Protein AF-A0A413KB27-F1 (afdb_monomer)

Foldseek 3Di:
DAKEKEFDFDDDPVGTHAPAFWKKKKWKLAWDDDPPDIRGTDIDIDTAHRRNMDMDDDDFDDQPIWIWIWIGPDPVPPTDIFTFGGHDDPDYDYPVPTFGADGPRRHGDPPPDDDAAEAEDADPVRQVVVCVVDPPHHYDYDVVVVVVVVVVVVVVVVVVVVVVVVVVVVVVVVVVVVVVVVVVVVVVVVVVVVVVVVVVVVVVVVVVVVVVVVVVVVVVVVVVVVVVVVVVVVVVVVVVVVVVVVVVVVPDDDDDDDDDDDDDDDDDDDD

Mean predicted aligned error: 18.34 Å

Nearest PDB structures (foldseek):
  8keg-assembly1_n  TM=6.419E-01  e=6.431E-06  unclassified Caudoviricetes
  2xtl-assembly1_A  TM=3.641E-01  e=1.118E-01  Streptococcus agalactiae 515

Secondary structure (DSSP, 8-state):
-EEEEEE-EEEETTEEEE-TT-EEEEEESS-EEETTEEEPS--EEEE--TTSEEEEEEPPP-SS--EEEEE-S-TTSS-EEEEEE----SS-EEGGGSEEB-TTT-SBP-SSS----EEE-SSHHHHHHHHHHSTTSEEE--HHHHHHHHHHHHHHHHHHHHHHHHHHHHHHHHHHHHHHHHHHHHHHHHHHHHHHHHHHHHHHHHHHHHHHHHHHHHHHHHHHHHHHHHHHHHHHHHHHHHHHHHHHHTT--------------------

pLDDT: mean 84.84, std 16.75, range [33.16, 97.69]

Organism: Bifidobacterium pseudocatenulatum (NCBI:txid28026)

Sequence (271 aa):
MTQIKFDFGHPSADGVAVLAGELVHVVPTGRFKVGKRIVVRDSFDVRLSEDGTATVDVTPTDNTFAYEVTVGESPDAWRFVRCVQVPDSSTPVAFADLVDVDSSTLSPALNTGAALTYLLASSLQDAQALSAANPGQMVFYPEGQAKTVASQILEDLTGARAVVESQSAAAAQAANAAQASAAGAQAASVQAADAAQAASDASQAASAQVTAVSDSITESKTVVESHANEALTAIDEAVKSVKDKASDVSGEDRTDTVPTDSTDSASSQEA

Solvent-accessible surface area (backbone atoms only — not comparable to full-atom values): 15633 Å² total; per-residue (Å²): 108,17,36,39,34,44,78,44,61,41,90,46,98,91,45,76,40,61,41,46,62,38,44,36,40,41,29,45,69,37,55,49,73,59,89,90,44,78,44,70,68,59,69,52,75,48,61,21,36,84,77,7,31,39,76,47,80,39,77,48,46,80,82,71,42,36,38,38,38,36,36,50,88,44,92,90,49,91,50,50,76,48,31,28,50,43,64,83,38,97,57,76,39,51,55,88,76,43,50,47,25,36,83,88,77,64,43,73,43,71,80,90,51,88,80,88,53,74,45,84,27,89,33,71,71,50,26,52,54,51,40,71,76,37,82,93,48,52,62,44,53,60,63,63,64,58,50,52,52,52,50,49,52,53,52,51,51,52,52,51,48,52,52,51,52,53,50,51,52,52,51,52,52,52,51,53,51,50,51,52,51,50,53,51,52,51,53,52,51,51,54,51,50,54,53,52,49,53,53,50,54,52,51,52,53,50,50,51,50,51,50,54,49,52,52,52,50,51,53,52,48,53,52,51,53,49,52,52,52,52,51,51,50,52,50,51,50,49,53,47,52,52,52,54,51,55,58,56,63,75,69,72,80,91,79,90,84,87,86,88,82,86,90,79,83,88,80,89,78,89,133

Structure (mmCIF, N/CA/C/O backbone):
data_AF-A0A413KB27-F1
#
_entry.id   AF-A0A413KB27-F1
#
loop_
_atom_site.group_PDB
_atom_site.id
_atom_site.type_symbol
_atom_site.label_atom_id
_atom_site.label_alt_id
_atom_site.label_comp_id
_atom_site.label_asym_id
_atom_site.label_entity_id
_atom_site.label_seq_id
_atom_site.pdbx_PDB_ins_code
_atom_site.Cartn_x
_atom_site.Cartn_y
_atom_site.Cartn_z
_atom_site.occupancy
_atom_site.B_iso_or_equiv
_atom_site.auth_seq_id
_atom_site.auth_comp_id
_atom_site.auth_asym_id
_atom_site.auth_atom_id
_atom_site.pdbx_PDB_model_num
ATOM 1 N N . MET A 1 1 ? 7.602 -9.230 -36.850 1.00 88.31 1 MET A N 1
ATOM 2 C CA . MET A 1 1 ? 8.964 -8.718 -37.103 1.00 88.31 1 MET A CA 1
ATOM 3 C C . MET A 1 1 ? 8.812 -7.229 -37.295 1.00 88.31 1 MET A C 1
ATOM 5 O O . MET A 1 1 ? 7.861 -6.839 -37.963 1.00 88.31 1 MET A O 1
ATOM 9 N N . THR A 1 2 ? 9.687 -6.442 -36.681 1.00 95.62 2 THR A N 1
ATOM 10 C CA . THR A 1 2 ? 9.714 -4.984 -36.831 1.00 95.62 2 THR A CA 1
ATOM 11 C C . THR A 1 2 ? 10.759 -4.622 -37.874 1.00 95.62 2 THR A C 1
ATOM 13 O O . THR A 1 2 ? 11.863 -5.168 -37.844 1.00 95.62 2 THR A O 1
ATOM 16 N N . GLN A 1 3 ? 10.428 -3.686 -38.762 1.00 97.69 3 GLN A N 1
ATOM 17 C CA . GLN A 1 3 ? 11.397 -3.106 -39.689 1.00 97.69 3 GLN A CA 1
ATOM 18 C C . GLN A 1 3 ? 12.118 -1.930 -39.039 1.00 97.69 3 GLN A C 1
ATOM 20 O O . GLN A 1 3 ? 11.471 -0.992 -38.570 1.00 97.69 3 GLN A O 1
ATOM 25 N N . ILE A 1 4 ? 13.448 -1.959 -39.055 1.00 97.56 4 ILE A N 1
ATOM 26 C CA . ILE A 1 4 ? 14.288 -0.815 -38.690 1.00 97.56 4 ILE A CA 1
ATOM 27 C C . ILE A 1 4 ? 14.818 -0.190 -39.970 1.00 97.56 4 ILE A C 1
ATOM 29 O O . ILE A 1 4 ? 15.432 -0.884 -40.781 1.00 97.56 4 ILE A O 1
ATOM 33 N N . LYS A 1 5 ? 14.620 1.120 -40.125 1.00 97.69 5 LYS A N 1
ATOM 34 C CA . LYS A 1 5 ? 15.204 1.916 -41.202 1.00 97.69 5 LYS A CA 1
ATOM 35 C C . LYS A 1 5 ? 16.463 2.623 -40.702 1.00 97.69 5 LYS A C 1
ATOM 37 O O . LYS A 1 5 ? 16.386 3.538 -39.882 1.00 97.69 5 LYS A O 1
ATOM 42 N N . PHE A 1 6 ? 17.608 2.208 -41.222 1.00 96.69 6 PHE A N 1
ATOM 43 C CA . PHE A 1 6 ? 18.875 2.915 -41.098 1.00 96.69 6 PHE A CA 1
ATOM 44 C C . PHE A 1 6 ? 18.958 4.021 -42.149 1.00 96.69 6 PHE A C 1
ATOM 46 O O . PHE A 1 6 ? 18.595 3.809 -43.307 1.00 96.69 6 PHE A O 1
ATOM 53 N N . ASP A 1 7 ? 19.429 5.186 -41.725 1.00 95.88 7 ASP A N 1
ATOM 54 C CA . ASP A 1 7 ? 19.621 6.375 -42.550 1.00 95.88 7 ASP A CA 1
ATOM 55 C C . ASP A 1 7 ? 20.819 7.120 -41.961 1.00 95.88 7 ASP A C 1
ATOM 57 O O . ASP A 1 7 ? 20.724 7.712 -40.881 1.00 95.88 7 ASP A O 1
ATOM 61 N N . PHE A 1 8 ? 21.984 6.943 -42.582 1.00 92.56 8 PHE A N 1
ATOM 62 C CA . PHE A 1 8 ? 23.242 7.451 -42.057 1.00 92.56 8 PHE A CA 1
ATOM 63 C C . PHE A 1 8 ? 23.901 8.401 -43.041 1.00 92.56 8 PHE A C 1
ATOM 65 O O . PHE A 1 8 ? 24.019 8.141 -44.239 1.00 92.56 8 PHE A O 1
ATOM 72 N N . GLY A 1 9 ? 24.411 9.489 -42.479 1.00 90.56 9 GLY A N 1
ATOM 73 C CA . GLY A 1 9 ? 25.272 10.420 -43.172 1.00 90.56 9 GLY A CA 1
ATOM 74 C C . GLY A 1 9 ? 26.476 10.785 -42.322 1.00 90.56 9 GLY A C 1
ATOM 75 O O . GLY A 1 9 ? 26.534 10.493 -41.126 1.00 90.56 9 GLY A O 1
ATOM 76 N N . HIS A 1 10 ? 27.442 11.436 -42.949 1.00 87.50 10 HIS A N 1
ATOM 77 C CA . HIS A 1 10 ? 28.644 11.928 -42.297 1.00 87.50 10 HIS A CA 1
ATOM 78 C C . HIS A 1 10 ? 28.863 13.413 -42.615 1.00 87.50 10 HIS A C 1
ATOM 80 O O . HIS A 1 10 ? 28.381 13.909 -43.640 1.00 87.50 10 HIS A O 1
ATOM 86 N N . PRO A 1 11 ? 29.591 14.151 -41.756 1.00 88.56 11 PRO A N 1
ATOM 87 C CA . PRO A 1 11 ? 29.942 15.535 -42.040 1.00 88.56 11 PRO A CA 1
ATOM 88 C C . PRO A 1 11 ? 30.703 15.674 -43.365 1.00 88.56 11 PRO A C 1
ATOM 90 O O . PRO A 1 11 ? 31.579 14.869 -43.690 1.00 88.56 11 PRO A O 1
ATOM 93 N N . SER A 1 12 ? 30.368 16.726 -44.103 1.00 88.75 12 SER A N 1
ATOM 94 C CA . SER A 1 12 ? 30.940 17.135 -45.384 1.00 88.75 12 SER A CA 1
ATOM 95 C C . SER A 1 12 ? 31.055 18.665 -45.419 1.00 88.75 12 SER A C 1
ATOM 97 O O . SER A 1 12 ? 30.369 19.364 -44.672 1.00 88.75 12 SER A O 1
ATOM 99 N N . ALA A 1 13 ? 31.910 19.202 -46.294 1.00 91.56 13 ALA A N 1
ATOM 100 C CA . ALA A 1 13 ? 32.018 20.647 -46.513 1.00 91.56 13 ALA A CA 1
ATOM 101 C C . ALA A 1 13 ? 30.687 21.282 -46.969 1.00 91.56 13 ALA A C 1
ATOM 103 O O . ALA A 1 13 ? 30.437 22.448 -46.672 1.00 91.56 13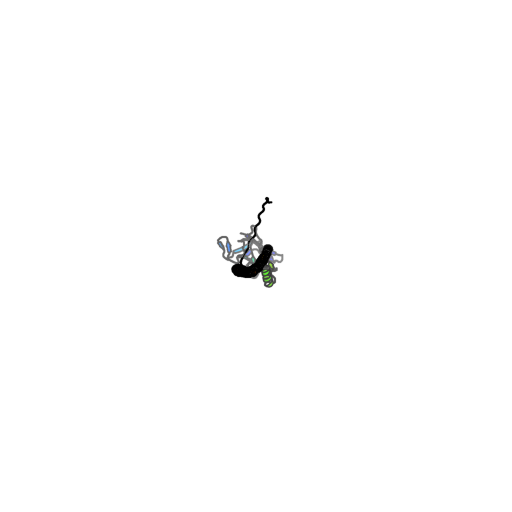 ALA A O 1
ATOM 104 N N . ASP A 1 14 ? 29.823 20.497 -47.619 1.00 91.94 14 ASP A N 1
ATOM 105 C CA . ASP A 1 14 ? 28.537 20.936 -48.173 1.00 91.94 14 ASP A CA 1
ATOM 106 C C . ASP A 1 14 ? 27.327 20.515 -47.309 1.00 91.94 14 ASP A C 1
ATOM 108 O O . ASP A 1 14 ? 26.181 20.607 -47.748 1.00 91.94 14 ASP A O 1
ATOM 112 N N . GLY A 1 15 ? 27.559 20.041 -46.077 1.00 91.00 15 GLY A N 1
ATOM 113 C CA . GLY A 1 15 ? 26.510 19.608 -45.146 1.00 91.00 15 GLY A CA 1
ATOM 114 C C . GLY A 1 15 ? 26.659 18.151 -44.710 1.00 91.00 15 GLY A C 1
ATOM 115 O O . GLY A 1 15 ? 27.724 17.744 -44.250 1.00 91.00 15 GLY A O 1
ATOM 116 N N . VAL A 1 16 ? 25.582 17.367 -44.807 1.00 91.31 16 VAL A N 1
ATOM 117 C CA . VAL A 1 16 ? 25.584 15.933 -44.472 1.00 91.31 16 VAL A CA 1
ATOM 118 C C . VAL A 1 16 ? 25.643 15.131 -45.769 1.00 91.31 16 VAL A C 1
ATOM 120 O O . VAL A 1 16 ? 24.704 15.169 -46.560 1.00 91.31 16 VAL A O 1
ATOM 123 N N . ALA A 1 17 ? 26.752 14.429 -45.997 1.00 91.25 17 ALA A N 1
ATOM 124 C CA . ALA A 1 17 ? 26.903 13.507 -47.120 1.00 91.25 17 ALA A CA 1
ATOM 125 C C . ALA A 1 17 ? 26.373 12.117 -46.749 1.00 91.25 17 ALA A C 1
ATOM 127 O O . ALA A 1 17 ? 26.425 11.727 -45.583 1.00 91.25 17 ALA A O 1
ATOM 128 N N . VAL A 1 18 ? 25.869 11.372 -47.736 1.00 92.31 18 VAL A N 1
ATOM 129 C CA . VAL A 1 18 ? 25.360 10.007 -47.537 1.00 92.31 18 VAL A CA 1
ATOM 130 C C . VAL A 1 18 ? 26.491 9.052 -47.177 1.00 92.31 18 VAL A C 1
ATOM 132 O O . VAL A 1 18 ? 27.562 9.085 -47.781 1.00 92.31 18 VAL A O 1
ATOM 135 N N . LEU A 1 19 ? 26.247 8.167 -46.213 1.00 89.81 19 LEU A N 1
ATOM 136 C CA . LEU A 1 19 ? 27.204 7.135 -45.833 1.00 89.81 19 LEU A CA 1
ATOM 137 C C . LEU A 1 19 ? 27.003 5.881 -46.699 1.00 89.81 19 LEU A C 1
ATOM 139 O O . LEU A 1 19 ? 26.593 4.824 -46.227 1.00 89.81 19 LEU A O 1
ATOM 143 N N . ALA A 1 20 ? 27.215 6.022 -48.005 1.00 91.31 20 ALA A N 1
ATOM 144 C CA . ALA A 1 20 ? 26.914 4.973 -48.972 1.00 91.31 20 ALA A CA 1
ATOM 145 C C . ALA A 1 20 ? 27.834 3.750 -48.827 1.00 91.31 20 ALA A C 1
ATOM 147 O O . ALA A 1 20 ? 29.049 3.879 -48.696 1.00 91.31 20 ALA A O 1
ATOM 148 N N . GLY A 1 21 ? 27.260 2.548 -48.914 1.00 89.56 21 GLY A N 1
ATOM 149 C CA . GLY A 1 21 ? 28.023 1.303 -48.988 1.00 89.56 21 GLY A CA 1
ATOM 150 C C . GLY A 1 21 ? 28.675 0.828 -47.686 1.00 89.56 21 GLY A C 1
ATOM 151 O O . GLY A 1 21 ? 29.250 -0.259 -47.700 1.00 89.56 21 GLY A O 1
ATOM 152 N N . GLU A 1 22 ? 28.588 1.564 -46.577 1.00 90.69 22 GLU A N 1
ATOM 153 C CA . GLU A 1 22 ? 29.119 1.120 -45.279 1.00 90.69 22 GLU A CA 1
ATOM 154 C C . GLU A 1 22 ? 28.322 -0.056 -44.694 1.00 90.69 22 GLU A C 1
ATOM 156 O O . GLU A 1 22 ? 27.145 -0.259 -45.015 1.00 90.69 22 GLU A O 1
ATOM 161 N N . LEU A 1 23 ? 28.969 -0.842 -43.827 1.00 92.19 23 LEU A N 1
ATOM 162 C CA . LEU A 1 23 ? 28.311 -1.922 -43.093 1.00 92.19 23 LEU A CA 1
ATOM 163 C C . LEU A 1 23 ? 27.707 -1.429 -41.775 1.00 92.19 23 LEU A C 1
ATOM 165 O O . LEU A 1 23 ? 28.304 -0.650 -41.028 1.00 92.19 23 LEU A O 1
ATOM 169 N N . VAL A 1 24 ? 26.526 -1.964 -41.481 1.00 93.81 24 VAL A N 1
ATOM 170 C CA . VAL A 1 24 ? 25.853 -1.881 -40.189 1.00 93.81 24 VAL A CA 1
ATOM 171 C C . VAL A 1 24 ? 25.823 -3.285 -39.596 1.00 93.81 24 VAL A C 1
ATOM 173 O O . VAL A 1 24 ? 25.164 -4.177 -40.132 1.00 93.81 24 VAL A O 1
ATOM 176 N N . HIS A 1 25 ? 26.540 -3.462 -38.493 1.00 94.31 25 HIS A N 1
ATOM 177 C CA . HIS A 1 25 ? 26.636 -4.710 -37.748 1.00 94.31 25 HIS A CA 1
ATOM 178 C C . HIS A 1 25 ? 25.625 -4.708 -36.604 1.00 94.31 25 HIS A C 1
ATOM 180 O O . HIS A 1 25 ? 25.629 -3.794 -35.775 1.00 94.31 25 HIS A O 1
ATOM 186 N N . VAL A 1 26 ? 24.761 -5.719 -36.549 1.00 95.44 26 VAL A N 1
ATOM 187 C CA . VAL A 1 26 ? 23.668 -5.807 -35.574 1.00 95.44 26 VAL A CA 1
ATOM 188 C C . VAL A 1 26 ? 23.814 -7.075 -34.742 1.00 95.44 26 VAL A C 1
ATOM 190 O O . VAL A 1 26 ? 23.826 -8.185 -35.275 1.00 95.44 26 VAL A O 1
ATOM 193 N N . VAL A 1 27 ? 23.881 -6.917 -33.418 1.00 95.56 27 VAL A N 1
ATOM 194 C CA . VAL A 1 27 ? 24.091 -8.018 -32.468 1.00 95.56 27 VAL A CA 1
ATOM 195 C C . VAL A 1 27 ? 23.103 -7.907 -31.311 1.00 95.56 27 VAL A C 1
ATOM 197 O O . VAL A 1 27 ? 23.012 -6.850 -30.694 1.00 95.56 27 VAL A O 1
ATOM 200 N N . PRO A 1 28 ? 22.370 -8.965 -30.935 1.00 95.94 28 PRO A N 1
ATOM 201 C CA . PRO A 1 28 ? 21.603 -8.944 -29.700 1.00 95.94 28 PRO A CA 1
ATOM 202 C C . PRO A 1 28 ? 22.552 -8.990 -28.488 1.00 95.94 28 PRO A C 1
ATOM 204 O O . PRO A 1 28 ? 23.541 -9.724 -28.474 1.00 95.94 28 PRO A O 1
ATOM 207 N N . THR A 1 29 ? 22.244 -8.254 -27.421 1.00 94.94 29 THR A N 1
ATOM 208 C CA . THR A 1 29 ? 23.073 -8.227 -26.201 1.00 94.94 29 THR A CA 1
ATOM 209 C C . THR A 1 29 ? 23.086 -9.568 -25.460 1.00 94.94 29 THR A C 1
ATOM 211 O O . THR A 1 29 ? 24.028 -9.874 -24.726 1.00 94.94 29 THR A O 1
ATOM 214 N N . GLY A 1 30 ? 22.095 -10.426 -25.698 1.00 91.81 30 GLY A N 1
ATOM 215 C CA . GLY A 1 30 ? 22.004 -11.753 -25.104 1.00 91.81 30 GLY A CA 1
ATOM 216 C C . GLY A 1 30 ? 21.190 -12.724 -25.951 1.00 91.81 30 GLY A C 1
ATOM 217 O O . GLY A 1 30 ? 20.661 -12.383 -27.006 1.00 91.81 30 GLY A O 1
ATOM 218 N N . ARG A 1 31 ? 21.085 -13.967 -25.471 1.00 91.75 31 ARG A N 1
ATOM 219 C CA . ARG A 1 31 ? 20.144 -14.941 -26.039 1.00 91.75 31 ARG A CA 1
ATOM 220 C C . ARG A 1 31 ? 18.709 -14.518 -25.724 1.00 91.75 31 ARG A C 1
ATOM 222 O O . ARG A 1 31 ? 18.441 -14.070 -24.613 1.00 91.75 31 ARG A O 1
ATOM 229 N N . PHE A 1 32 ? 17.781 -14.778 -26.633 1.00 92.31 32 PHE A N 1
ATOM 230 C CA . PHE A 1 32 ? 16.357 -14.498 -26.426 1.00 92.31 32 PHE A CA 1
ATOM 231 C C . PHE A 1 32 ? 15.482 -15.622 -26.984 1.00 92.31 32 PHE A C 1
ATOM 233 O O . PHE A 1 32 ? 15.983 -16.637 -27.479 1.00 92.31 32 PHE A O 1
ATOM 240 N N . LYS A 1 33 ? 14.160 -15.499 -26.838 1.00 90.69 33 LYS A N 1
ATOM 241 C CA . LYS A 1 33 ? 13.203 -16.515 -27.291 1.00 90.69 33 LYS A CA 1
ATOM 242 C C . LYS A 1 33 ? 12.265 -15.953 -28.346 1.00 90.69 33 LYS A C 1
ATOM 244 O O . LYS A 1 33 ? 11.750 -14.856 -28.198 1.00 90.69 33 LYS A O 1
ATOM 249 N N . VAL A 1 34 ? 11.965 -16.766 -29.355 1.00 89.00 34 VAL A N 1
ATOM 250 C CA . VAL A 1 34 ? 10.882 -16.520 -30.316 1.00 89.00 34 VAL A CA 1
ATOM 251 C C . VAL A 1 34 ? 9.952 -17.728 -30.290 1.00 89.00 34 VAL A C 1
ATOM 253 O O . VAL A 1 34 ? 10.267 -18.796 -30.822 1.00 89.00 34 VAL A O 1
ATOM 256 N N . GLY A 1 35 ? 8.825 -17.603 -29.586 1.00 88.19 35 GLY A N 1
ATOM 257 C CA . GLY A 1 35 ? 7.964 -18.743 -29.263 1.00 88.19 35 GLY A CA 1
ATOM 258 C C . GLY A 1 35 ? 8.732 -19.813 -28.475 1.00 88.19 35 GLY A C 1
ATOM 259 O O . GLY A 1 35 ? 9.169 -19.577 -27.352 1.00 88.19 35 GLY A O 1
ATOM 260 N N . LYS A 1 36 ? 8.921 -21.000 -29.068 1.00 90.62 36 LYS A N 1
ATOM 261 C CA . LYS A 1 36 ? 9.712 -22.099 -28.473 1.00 90.62 36 LYS A CA 1
ATOM 262 C C . LYS A 1 36 ? 11.184 -22.119 -28.913 1.00 90.62 36 LYS A C 1
ATOM 264 O O . LYS A 1 36 ? 11.955 -22.921 -28.392 1.00 90.62 36 LYS A O 1
ATOM 269 N N . ARG A 1 37 ? 11.582 -21.281 -29.876 1.00 93.06 37 ARG A N 1
ATOM 270 C CA . ARG A 1 37 ? 12.955 -21.224 -30.399 1.00 93.06 37 ARG A CA 1
ATOM 271 C C . ARG A 1 37 ? 13.827 -20.365 -29.485 1.00 93.06 37 ARG A C 1
ATOM 273 O O . ARG A 1 37 ? 13.446 -19.244 -29.167 1.00 93.06 37 ARG A O 1
ATOM 280 N N . ILE A 1 38 ? 14.996 -20.877 -29.098 1.00 91.56 38 ILE A N 1
ATOM 281 C CA . ILE A 1 38 ? 16.051 -20.083 -28.456 1.00 91.56 38 ILE A CA 1
ATOM 282 C C . ILE A 1 38 ? 16.927 -19.490 -29.559 1.00 91.56 38 ILE A C 1
ATOM 284 O O . ILE A 1 38 ? 17.466 -20.238 -30.372 1.00 91.56 38 ILE A O 1
ATOM 288 N N . VAL A 1 39 ? 17.055 -18.168 -29.587 1.00 92.81 39 VAL A N 1
ATOM 289 C CA . VAL A 1 39 ? 17.969 -17.443 -30.472 1.00 92.81 39 VAL A CA 1
ATOM 290 C C . VAL A 1 39 ? 19.237 -17.148 -29.681 1.00 92.81 39 VAL A C 1
ATOM 292 O O . VAL A 1 39 ? 19.174 -16.579 -28.590 1.00 92.81 39 VAL A O 1
ATOM 295 N N . VAL A 1 40 ? 20.378 -17.616 -30.182 1.00 92.31 40 VAL A N 1
ATOM 296 C CA . VAL A 1 40 ? 21.692 -17.390 -29.563 1.00 92.31 40 VAL A CA 1
ATOM 297 C C . VAL A 1 40 ? 22.209 -15.990 -29.897 1.00 92.31 40 VAL A C 1
ATOM 299 O O . VAL A 1 40 ? 21.689 -15.338 -30.800 1.00 92.31 40 VAL A O 1
ATOM 302 N N . ARG A 1 41 ? 23.227 -15.524 -29.166 1.00 90.81 41 ARG A N 1
ATOM 303 C CA . ARG A 1 41 ? 23.913 -14.268 -29.484 1.00 90.81 41 ARG A CA 1
ATOM 304 C C . ARG A 1 41 ? 24.773 -14.471 -30.732 1.00 90.81 41 ARG A C 1
ATOM 306 O O . ARG A 1 41 ? 25.920 -14.885 -30.621 1.00 90.81 41 ARG A O 1
ATOM 313 N N . ASP A 1 42 ? 24.173 -14.224 -31.886 1.00 90.56 42 ASP A N 1
ATOM 314 C CA . ASP A 1 42 ? 24.818 -14.203 -33.197 1.00 90.56 42 ASP A CA 1
ATOM 315 C C . ASP A 1 42 ? 24.503 -12.872 -33.887 1.00 90.56 42 ASP A C 1
ATOM 317 O O . ASP A 1 42 ? 23.514 -12.215 -33.552 1.00 90.56 42 ASP A O 1
ATOM 321 N N . SER A 1 43 ? 25.360 -12.465 -34.811 1.00 92.25 43 SER A N 1
ATOM 322 C CA . SER A 1 43 ? 25.292 -11.171 -35.486 1.00 92.25 43 SER A CA 1
ATOM 323 C C . SER A 1 43 ? 24.846 -11.300 -36.934 1.00 92.25 43 SER A C 1
ATOM 325 O O . SER A 1 43 ? 25.028 -12.343 -37.559 1.00 92.25 43 SER A O 1
ATOM 327 N N . PHE A 1 44 ? 24.344 -10.212 -37.504 1.00 94.25 44 PHE A N 1
ATOM 328 C CA . PHE A 1 44 ? 24.188 -10.090 -38.949 1.00 94.25 44 PHE A CA 1
ATOM 329 C C . PHE A 1 44 ? 24.590 -8.695 -39.418 1.00 94.25 44 PHE A C 1
ATOM 331 O O . PHE A 1 44 ? 24.526 -7.729 -38.655 1.00 94.25 44 PHE A O 1
ATOM 338 N N . ASP A 1 45 ? 24.960 -8.610 -40.693 1.00 94.75 45 ASP A N 1
ATOM 339 C CA . ASP A 1 45 ? 25.385 -7.372 -41.333 1.00 94.75 45 ASP A CA 1
ATOM 340 C C . ASP A 1 45 ? 24.386 -6.951 -42.406 1.00 94.75 45 ASP A C 1
ATOM 342 O O . ASP A 1 45 ? 23.842 -7.779 -43.143 1.00 94.75 45 ASP A O 1
ATOM 346 N N . VAL A 1 46 ? 24.186 -5.643 -42.535 1.00 95.31 46 VAL A N 1
ATOM 347 C CA . VAL A 1 46 ? 23.495 -5.040 -43.675 1.00 95.31 46 VAL A CA 1
ATOM 348 C C . VAL A 1 46 ? 24.353 -3.924 -44.254 1.00 95.31 46 VAL A C 1
ATOM 350 O O . VAL A 1 46 ? 24.949 -3.139 -43.519 1.00 95.31 46 VAL A O 1
ATOM 353 N N . ARG A 1 47 ? 24.435 -3.857 -45.585 1.00 94.75 47 ARG A N 1
ATOM 354 C CA . ARG A 1 47 ? 25.157 -2.794 -46.287 1.00 94.75 47 ARG A CA 1
ATOM 355 C C . ARG A 1 47 ? 24.202 -1.655 -46.630 1.00 94.75 47 ARG A C 1
ATOM 357 O O . ARG A 1 47 ? 23.101 -1.912 -47.116 1.00 94.75 47 ARG A O 1
ATOM 364 N N . LEU A 1 48 ? 24.629 -0.419 -46.391 1.00 94.31 48 LEU A N 1
ATOM 365 C CA . LEU A 1 48 ? 23.883 0.774 -46.784 1.00 94.31 48 LEU A CA 1
ATOM 366 C C . LEU A 1 48 ? 23.851 0.909 -48.312 1.00 94.31 48 LEU A C 1
ATOM 368 O O . LEU A 1 48 ? 24.830 0.602 -48.996 1.00 94.31 48 LEU A O 1
ATOM 372 N N . SER A 1 49 ? 22.719 1.361 -48.844 1.00 95.94 49 SER A N 1
ATOM 373 C CA . SER A 1 49 ? 22.536 1.656 -50.265 1.00 95.94 49 SER A CA 1
ATOM 374 C C . SER A 1 49 ? 23.374 2.860 -50.708 1.00 95.94 49 SER A C 1
ATOM 376 O O . SER A 1 49 ? 24.049 3.501 -49.901 1.00 95.94 49 SER A O 1
ATOM 378 N N . GLU A 1 50 ? 23.307 3.204 -51.995 1.00 95.44 50 GLU A N 1
ATOM 379 C CA . GLU A 1 50 ? 23.909 4.434 -52.534 1.00 95.44 50 GLU A CA 1
ATOM 380 C C . GLU A 1 50 ? 23.340 5.707 -51.883 1.00 95.44 50 GLU A C 1
ATOM 382 O O . GLU A 1 50 ? 24.036 6.713 -51.795 1.00 95.44 50 GLU A O 1
ATOM 387 N N . ASP A 1 51 ? 22.120 5.635 -51.345 1.00 94.88 51 ASP A N 1
ATOM 388 C CA . ASP A 1 51 ? 21.476 6.728 -50.611 1.00 94.88 51 ASP A CA 1
ATOM 389 C C . ASP A 1 51 ? 21.870 6.766 -49.120 1.00 94.88 51 ASP A C 1
ATOM 391 O O . ASP A 1 51 ? 21.343 7.580 -48.368 1.00 94.88 51 ASP A O 1
ATOM 395 N N . GLY A 1 52 ? 22.751 5.870 -48.652 1.00 93.00 52 GLY A N 1
ATOM 396 C CA . GLY A 1 52 ? 23.137 5.781 -47.236 1.00 93.00 52 GLY A CA 1
ATOM 397 C C . GLY A 1 52 ? 22.068 5.148 -46.335 1.00 93.00 52 GLY A C 1
ATOM 398 O O . GLY A 1 52 ? 22.092 5.333 -45.117 1.00 93.00 52 GLY A O 1
ATOM 399 N N . THR A 1 53 ? 21.125 4.394 -46.914 1.00 96.50 53 THR A N 1
ATOM 400 C CA . THR A 1 53 ? 19.994 3.805 -46.180 1.00 96.50 53 THR A CA 1
ATOM 401 C C . THR A 1 53 ? 19.994 2.281 -46.225 1.00 96.50 53 THR A C 1
ATOM 403 O O . THR A 1 53 ? 20.501 1.664 -47.159 1.00 96.50 53 THR A O 1
ATOM 406 N N . ALA A 1 54 ? 19.399 1.644 -45.221 1.00 97.00 54 ALA A N 1
ATOM 407 C CA . ALA A 1 54 ? 19.095 0.215 -45.242 1.00 97.00 54 ALA A CA 1
ATOM 408 C C . ALA A 1 54 ? 17.830 -0.067 -44.433 1.00 97.00 54 ALA A C 1
ATOM 410 O O . ALA A 1 54 ? 17.476 0.685 -43.530 1.00 97.00 54 ALA A O 1
ATOM 411 N N . THR A 1 55 ? 17.128 -1.154 -44.744 1.00 97.06 55 THR A N 1
ATOM 412 C CA . THR A 1 55 ? 15.992 -1.620 -43.939 1.00 97.06 55 THR A CA 1
ATOM 413 C C . THR A 1 55 ? 16.187 -3.083 -43.594 1.00 97.06 55 THR A C 1
ATOM 415 O O . THR A 1 55 ? 16.509 -3.882 -44.471 1.00 97.06 55 THR A O 1
ATOM 418 N N . VAL A 1 56 ? 16.011 -3.426 -42.319 1.00 96.75 56 VAL A N 1
ATOM 419 C CA . VAL A 1 56 ? 16.169 -4.797 -41.817 1.00 96.75 56 VAL A CA 1
ATOM 420 C C . VAL A 1 56 ? 14.958 -5.223 -41.007 1.00 96.75 56 VAL A C 1
ATOM 422 O O . VAL A 1 56 ? 14.398 -4.428 -40.253 1.00 96.75 56 VAL A O 1
ATOM 425 N N . ASP A 1 57 ? 14.585 -6.493 -41.134 1.00 96.12 57 ASP A N 1
ATOM 426 C CA . ASP A 1 57 ? 13.576 -7.126 -40.291 1.00 96.12 57 ASP A CA 1
ATOM 427 C C . ASP A 1 57 ? 14.237 -7.740 -39.057 1.00 96.12 57 ASP A C 1
ATOM 429 O O . ASP A 1 57 ? 15.075 -8.637 -39.163 1.00 96.12 57 ASP A O 1
ATOM 433 N N . VAL A 1 58 ? 13.811 -7.311 -37.871 1.00 95.00 58 VAL A N 1
ATOM 434 C CA . VAL A 1 58 ? 14.292 -7.861 -36.599 1.00 95.00 58 VAL A CA 1
ATOM 435 C C . VAL A 1 58 ? 13.145 -8.319 -35.706 1.00 95.00 58 VAL A C 1
ATOM 437 O O . VAL A 1 58 ? 11.970 -7.993 -35.913 1.00 95.00 58 VAL A O 1
ATOM 440 N N . THR A 1 59 ? 13.482 -9.121 -34.698 1.00 95.69 59 THR A N 1
ATOM 441 C CA . THR A 1 59 ? 12.515 -9.485 -33.659 1.00 95.69 59 THR A CA 1
ATOM 442 C C . THR A 1 59 ? 12.370 -8.306 -32.693 1.00 95.69 59 THR A C 1
ATOM 444 O O . THR A 1 59 ? 13.393 -7.774 -32.272 1.00 95.69 59 THR A O 1
ATOM 447 N N . PRO A 1 60 ? 11.148 -7.894 -32.316 1.00 95.69 60 PRO A N 1
ATOM 448 C CA . PRO A 1 60 ? 10.956 -6.906 -31.258 1.00 95.69 60 PRO A CA 1
ATOM 449 C C . PRO A 1 60 ? 11.640 -7.321 -29.950 1.00 95.69 60 PRO A C 1
ATOM 451 O O . PRO A 1 60 ? 11.694 -8.506 -29.617 1.00 95.69 60 PRO A O 1
ATOM 454 N N . THR A 1 61 ? 12.137 -6.348 -29.195 1.00 94.94 61 THR A N 1
ATOM 455 C CA . THR A 1 61 ? 12.741 -6.581 -27.879 1.00 94.94 61 THR A CA 1
ATO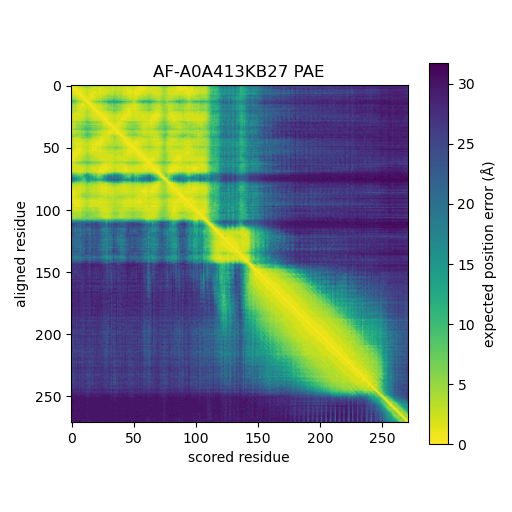M 456 C C . THR A 1 61 ? 11.670 -6.658 -26.790 1.00 94.94 61 THR A C 1
ATOM 458 O O . THR A 1 61 ? 10.657 -5.967 -26.864 1.00 94.94 61 THR A O 1
ATOM 461 N N . ASP A 1 62 ? 11.909 -7.455 -25.749 1.00 89.75 62 ASP A N 1
ATOM 462 C CA . ASP A 1 62 ? 10.966 -7.725 -24.649 1.00 89.75 62 ASP A CA 1
ATOM 463 C C . ASP A 1 62 ? 11.560 -7.440 -23.252 1.00 89.75 62 ASP A C 1
ATOM 465 O O . ASP A 1 62 ? 11.146 -8.035 -22.258 1.00 89.75 62 ASP A O 1
ATOM 469 N N . ASN A 1 63 ? 12.552 -6.545 -23.171 1.00 84.31 63 ASN A N 1
ATOM 470 C CA . ASN A 1 63 ? 13.371 -6.272 -21.978 1.00 84.31 63 ASN A CA 1
ATOM 471 C C . ASN A 1 63 ? 14.222 -7.458 -21.480 1.00 84.31 63 ASN A C 1
ATOM 473 O O . ASN A 1 63 ? 14.784 -7.378 -20.390 1.00 84.31 63 ASN A O 1
ATOM 477 N N . THR A 1 64 ? 14.360 -8.548 -22.245 1.00 90.38 64 THR A N 1
ATOM 478 C CA . THR A 1 64 ? 15.350 -9.606 -21.947 1.00 90.38 64 THR A CA 1
ATOM 479 C C . THR A 1 64 ? 16.651 -9.450 -22.734 1.00 90.38 64 THR A C 1
ATOM 481 O O . THR A 1 64 ? 17.667 -10.053 -22.386 1.00 90.38 64 THR A O 1
ATOM 484 N N . PHE A 1 65 ? 16.626 -8.627 -23.782 1.00 93.88 65 PHE A N 1
ATOM 485 C CA . PHE A 1 65 ? 17.765 -8.276 -24.619 1.00 93.88 65 PHE A CA 1
ATOM 486 C C . PHE A 1 65 ? 17.524 -6.919 -25.300 1.00 93.88 65 PHE A C 1
ATOM 488 O O . PHE A 1 65 ? 16.398 -6.420 -25.340 1.00 93.88 65 PHE A O 1
ATOM 495 N N . ALA A 1 66 ? 18.589 -6.353 -25.857 1.00 96.12 66 ALA A N 1
ATOM 496 C CA . ALA A 1 66 ? 18.580 -5.189 -26.740 1.00 96.12 66 ALA A CA 1
ATOM 497 C C . ALA A 1 66 ? 19.443 -5.483 -27.976 1.00 96.12 66 ALA A C 1
ATOM 499 O O . ALA A 1 66 ? 20.127 -6.509 -28.011 1.00 96.12 66 ALA A O 1
ATOM 500 N N . TYR A 1 67 ? 19.428 -4.605 -28.978 1.00 96.44 67 TYR A N 1
ATOM 501 C CA . TYR A 1 67 ? 20.335 -4.702 -30.122 1.00 96.44 67 TYR A CA 1
ATOM 502 C C . TYR A 1 67 ? 21.478 -3.704 -29.993 1.00 96.44 67 TYR A C 1
ATOM 504 O O . TYR A 1 67 ? 21.256 -2.500 -29.933 1.00 96.44 67 TYR A O 1
ATOM 512 N N . GLU A 1 68 ? 22.702 -4.212 -29.980 1.00 95.38 68 GLU A N 1
ATOM 513 C CA . GLU A 1 68 ? 23.920 -3.443 -30.171 1.00 95.38 68 GLU A CA 1
ATOM 514 C C . GLU A 1 68 ? 24.155 -3.276 -31.676 1.00 95.38 68 GLU A C 1
ATOM 516 O O . GLU A 1 68 ? 24.315 -4.254 -32.408 1.00 95.38 68 GLU A O 1
ATOM 521 N N . VAL A 1 69 ? 24.120 -2.032 -32.140 1.00 95.00 69 VAL A N 1
ATOM 522 C CA . VAL A 1 69 ? 24.293 -1.659 -33.541 1.00 95.00 69 VAL A CA 1
ATOM 523 C C . VAL A 1 69 ? 25.579 -0.864 -33.674 1.00 95.00 69 VAL A C 1
ATOM 525 O O . VAL A 1 69 ? 25.718 0.200 -33.069 1.00 95.00 69 VAL A O 1
ATOM 528 N N . THR A 1 70 ? 26.501 -1.382 -34.480 1.00 92.19 70 THR A N 1
ATOM 529 C CA . THR A 1 70 ? 27.761 -0.723 -34.835 1.00 92.19 70 THR A CA 1
ATOM 530 C C . THR A 1 70 ? 27.716 -0.311 -36.298 1.00 92.19 70 THR A C 1
ATOM 532 O O . THR A 1 70 ? 27.362 -1.119 -37.153 1.00 92.19 70 THR A O 1
ATOM 535 N N . VAL A 1 71 ? 28.075 0.937 -36.595 1.00 87.62 71 VAL A N 1
ATOM 536 C CA . VAL A 1 71 ? 28.114 1.462 -37.970 1.00 87.62 71 VAL A CA 1
ATOM 537 C C . VAL A 1 71 ? 29.545 1.807 -38.348 1.00 87.62 71 VAL A C 1
ATOM 539 O O . VAL A 1 71 ? 30.234 2.468 -37.572 1.00 87.62 71 VAL A O 1
ATOM 542 N N . GLY A 1 72 ? 29.954 1.404 -39.551 1.00 76.81 72 GLY A N 1
ATOM 543 C CA . GLY A 1 72 ? 31.273 1.683 -40.113 1.00 76.81 72 GLY A CA 1
ATOM 544 C C . GLY A 1 72 ? 32.327 0.643 -39.725 1.00 76.81 72 GLY A C 1
ATOM 545 O O . GLY A 1 72 ? 32.422 0.224 -38.571 1.00 76.81 72 GLY A O 1
ATOM 546 N N . GLU A 1 73 ? 33.146 0.233 -40.696 1.00 69.81 73 GLU A N 1
ATOM 547 C CA . GLU A 1 73 ? 34.223 -0.752 -40.480 1.00 69.81 73 GLU A CA 1
ATOM 548 C C . GLU A 1 73 ? 35.518 -0.115 -39.934 1.00 69.81 73 GLU A C 1
ATOM 550 O O . GLU A 1 73 ? 36.365 -0.801 -39.357 1.00 69.81 73 GLU A O 1
ATOM 555 N N . SER A 1 74 ? 35.683 1.203 -40.094 1.00 65.94 74 SER A N 1
ATOM 556 C CA . SER A 1 74 ? 36.914 1.912 -39.734 1.00 65.94 74 SER A CA 1
ATOM 557 C C . SER A 1 74 ? 36.953 2.294 -38.246 1.00 65.94 74 SER A C 1
ATOM 559 O O . SER A 1 74 ? 36.097 3.048 -37.789 1.00 65.94 74 SER A O 1
ATOM 561 N N . PRO A 1 75 ? 37.953 1.853 -37.458 1.00 60.16 75 PRO A N 1
ATOM 562 C CA . PRO A 1 75 ? 38.090 2.252 -36.055 1.00 60.16 75 PRO A CA 1
ATOM 563 C C . PRO A 1 75 ? 38.408 3.744 -35.862 1.00 60.16 75 PRO A C 1
ATOM 565 O O . PRO A 1 75 ? 38.133 4.272 -34.785 1.00 60.16 75 PRO A O 1
ATOM 568 N N . ASP A 1 76 ? 38.946 4.406 -36.891 1.00 60.97 76 ASP A N 1
ATOM 569 C CA . ASP A 1 76 ? 39.446 5.785 -36.834 1.00 60.97 76 ASP A CA 1
ATOM 570 C C . ASP A 1 76 ? 38.465 6.814 -37.434 1.00 60.97 76 ASP A C 1
ATOM 572 O O . ASP A 1 76 ? 38.730 8.017 -37.392 1.00 60.97 76 ASP A O 1
ATOM 576 N N . ALA A 1 77 ? 37.327 6.374 -37.991 1.00 66.19 77 ALA A N 1
ATOM 577 C CA . ALA A 1 77 ? 36.376 7.241 -38.689 1.00 66.19 77 ALA A CA 1
ATOM 578 C C . ALA A 1 77 ? 34.919 6.865 -38.376 1.00 66.19 77 ALA A C 1
ATOM 580 O O . ALA A 1 77 ? 34.585 5.693 -38.479 1.00 66.19 77 ALA A O 1
ATOM 581 N N . TRP A 1 78 ? 34.090 7.850 -37.977 1.00 67.88 78 TRP A N 1
ATOM 582 C CA . TRP A 1 78 ? 32.618 7.821 -37.753 1.00 67.88 78 TRP A CA 1
ATOM 583 C C . TRP A 1 78 ? 31.993 6.585 -37.073 1.00 67.88 78 TRP A C 1
ATOM 585 O O . TRP A 1 78 ? 30.768 6.491 -36.991 1.00 67.88 78 TRP A O 1
ATOM 595 N N . ARG A 1 79 ? 32.798 5.667 -36.533 1.00 81.69 79 ARG A N 1
ATOM 596 C CA . ARG A 1 79 ? 32.335 4.461 -35.867 1.00 81.69 79 ARG A CA 1
ATOM 597 C C . ARG A 1 79 ? 31.687 4.824 -34.551 1.00 81.69 79 ARG A C 1
ATOM 599 O O . ARG A 1 79 ? 32.322 5.402 -33.667 1.00 81.69 79 ARG A O 1
ATOM 606 N N . PHE A 1 80 ? 30.446 4.402 -34.393 1.00 83.94 80 PHE A N 1
ATOM 607 C CA . PHE A 1 80 ? 29.742 4.488 -33.128 1.00 83.94 80 PHE A CA 1
ATOM 608 C C . PHE A 1 80 ? 28.977 3.196 -32.865 1.00 83.94 80 PHE A C 1
ATOM 610 O O . PHE A 1 80 ? 28.691 2.420 -33.780 1.00 83.94 80 PHE A O 1
ATOM 617 N N . VAL A 1 81 ? 28.660 2.984 -31.591 1.00 89.56 81 VAL A N 1
ATOM 618 C CA . VAL A 1 81 ? 27.888 1.843 -31.110 1.00 89.56 81 VAL A CA 1
ATOM 619 C C . VAL A 1 81 ? 26.696 2.384 -30.337 1.00 89.56 81 VAL A C 1
ATOM 621 O O . VAL A 1 81 ? 26.872 3.203 -29.435 1.00 89.56 81 VAL A O 1
ATOM 624 N N . ARG A 1 82 ? 25.488 1.936 -30.681 1.00 92.31 82 ARG A N 1
ATOM 625 C CA . ARG A 1 82 ? 24.275 2.191 -29.893 1.00 92.31 82 ARG A CA 1
ATOM 626 C C . ARG A 1 82 ? 23.666 0.874 -29.459 1.00 92.31 82 ARG A C 1
ATOM 628 O O . ARG A 1 82 ? 23.564 -0.050 -30.257 1.00 92.31 82 ARG A O 1
ATOM 635 N N . CYS A 1 83 ? 23.231 0.808 -28.210 1.00 94.00 83 CYS A N 1
ATOM 636 C CA . CYS A 1 83 ? 22.447 -0.306 -27.704 1.00 94.00 83 CYS A CA 1
ATOM 637 C C . CYS A 1 83 ? 20.994 0.157 -27.606 1.00 94.00 83 CYS A C 1
ATOM 639 O O . CYS A 1 83 ? 20.699 1.061 -26.834 1.00 94.00 83 CYS A O 1
ATOM 641 N N . VAL A 1 84 ? 20.103 -0.420 -28.413 1.00 95.00 84 VAL A N 1
ATOM 642 C CA . VAL A 1 84 ? 18.742 0.094 -28.618 1.00 95.00 84 VAL A CA 1
ATOM 643 C C . VAL A 1 84 ? 17.661 -0.944 -28.329 1.00 95.00 84 VAL A C 1
ATOM 645 O O . VAL A 1 84 ? 17.834 -2.138 -28.593 1.00 95.00 84 VAL A O 1
ATOM 648 N N . GLN A 1 85 ? 16.514 -0.479 -27.828 1.00 94.62 85 GLN A N 1
ATOM 649 C CA . GLN A 1 85 ? 15.283 -1.271 -27.788 1.00 94.62 85 GLN A CA 1
ATOM 650 C C . GLN A 1 85 ? 14.481 -1.106 -29.079 1.00 94.62 85 GLN A C 1
ATOM 652 O O . GLN A 1 85 ? 14.347 -0.002 -29.607 1.00 94.62 85 GLN A O 1
ATOM 657 N N . VAL A 1 86 ? 13.913 -2.211 -29.559 1.00 96.12 86 VAL A N 1
ATOM 658 C CA . VAL A 1 86 ? 13.113 -2.258 -30.784 1.00 96.12 86 VAL A CA 1
ATOM 659 C C . VAL A 1 86 ? 11.668 -2.585 -30.415 1.00 96.12 86 VAL A C 1
ATOM 661 O O . VAL A 1 86 ? 11.403 -3.700 -29.959 1.00 96.12 86 VAL A O 1
ATOM 664 N N . PRO A 1 87 ? 10.718 -1.657 -30.606 1.00 95.56 87 PRO A N 1
ATOM 665 C CA . PRO A 1 87 ? 9.321 -1.907 -30.281 1.00 95.56 87 PRO A CA 1
ATOM 666 C C . PRO A 1 87 ? 8.700 -2.931 -31.236 1.00 95.56 87 PRO A C 1
ATOM 668 O O . PRO A 1 87 ? 9.167 -3.117 -32.364 1.00 95.56 87 PRO A O 1
ATOM 671 N N . ASP A 1 88 ? 7.610 -3.566 -30.810 1.00 96.00 88 ASP A N 1
ATOM 672 C CA . ASP A 1 88 ? 6.760 -4.334 -31.720 1.00 96.00 88 ASP A CA 1
ATOM 673 C C . ASP A 1 88 ? 5.929 -3.357 -32.557 1.00 96.00 88 ASP A C 1
ATOM 675 O O . ASP A 1 88 ? 5.043 -2.675 -32.039 1.00 96.00 88 ASP A O 1
ATOM 679 N N . SER A 1 89 ? 6.276 -3.225 -33.837 1.00 95.25 89 SER A N 1
ATOM 680 C CA . SER A 1 89 ? 5.696 -2.230 -34.734 1.00 95.25 89 SER A CA 1
ATOM 681 C C . SER A 1 89 ? 5.308 -2.857 -36.065 1.00 95.25 89 SER A C 1
ATOM 683 O O . SER A 1 89 ? 6.055 -3.635 -36.656 1.00 95.25 89 SER A O 1
ATOM 685 N N . SER A 1 90 ? 4.136 -2.459 -36.561 1.00 94.62 90 SER A N 1
ATOM 686 C CA . SER A 1 90 ? 3.652 -2.813 -37.901 1.00 94.62 90 SER A CA 1
ATOM 687 C C . SER A 1 90 ? 4.127 -1.844 -38.990 1.00 94.62 90 SER A C 1
ATOM 689 O O . SER A 1 90 ? 3.989 -2.144 -40.174 1.00 94.62 90 SER A O 1
ATOM 691 N N . THR A 1 91 ? 4.707 -0.703 -38.608 1.00 96.12 91 THR A N 1
ATOM 692 C CA . THR A 1 91 ? 5.320 0.273 -39.518 1.00 96.12 91 THR A CA 1
ATOM 693 C C . THR A 1 91 ? 6.836 0.315 -39.325 1.00 96.12 91 THR A C 1
ATOM 695 O O . THR A 1 91 ? 7.298 0.119 -38.194 1.00 96.12 91 THR A O 1
ATOM 698 N N . PRO A 1 92 ? 7.623 0.610 -40.376 1.00 96.31 92 PRO A N 1
ATOM 699 C CA . PRO A 1 92 ? 9.059 0.812 -40.229 1.00 96.31 92 PRO A CA 1
ATOM 700 C C . PRO A 1 92 ? 9.372 1.902 -39.202 1.00 96.31 92 PRO A C 1
ATOM 702 O O . PRO A 1 92 ? 8.745 2.962 -39.205 1.00 96.31 92 PRO A O 1
ATOM 705 N N . VAL A 1 93 ? 10.342 1.632 -38.334 1.00 97.38 93 VAL A N 1
ATOM 706 C CA . VAL A 1 93 ? 10.807 2.551 -37.292 1.00 97.38 93 VAL A CA 1
ATOM 707 C C . VAL A 1 93 ? 12.177 3.081 -37.697 1.00 97.38 93 VAL A C 1
ATOM 709 O O . VAL A 1 93 ? 13.052 2.301 -38.077 1.00 97.38 93 VAL A O 1
ATOM 712 N N . ALA A 1 94 ? 12.383 4.397 -37.642 1.00 97.25 94 ALA A N 1
ATOM 713 C CA . ALA A 1 94 ? 13.693 4.969 -37.924 1.00 97.25 94 ALA A CA 1
ATOM 714 C C . ALA A 1 94 ? 14.672 4.616 -36.799 1.00 97.25 94 ALA A C 1
ATOM 716 O O . ALA A 1 94 ? 14.345 4.725 -35.620 1.00 97.25 94 ALA A O 1
ATOM 717 N N . PHE A 1 95 ? 15.897 4.227 -37.152 1.00 95.88 95 PHE A N 1
ATOM 718 C CA . PHE A 1 95 ? 16.928 3.896 -36.168 1.00 95.88 95 PHE A CA 1
ATOM 719 C C . PHE A 1 95 ? 17.233 5.067 -35.217 1.00 95.88 95 PHE A C 1
ATOM 721 O O . PHE A 1 95 ? 17.501 4.853 -34.035 1.00 95.88 95 PHE A O 1
ATOM 728 N N . ALA A 1 96 ? 17.147 6.304 -35.713 1.00 93.25 96 ALA A N 1
ATOM 729 C CA . ALA A 1 96 ? 17.326 7.518 -34.919 1.00 93.25 96 ALA A CA 1
ATOM 730 C C . ALA A 1 96 ? 16.279 7.677 -33.798 1.00 93.25 96 ALA A C 1
ATOM 732 O O . ALA A 1 96 ? 16.599 8.246 -32.759 1.00 93.25 96 ALA A O 1
ATOM 733 N N . ASP A 1 97 ? 15.077 7.123 -33.977 1.00 94.25 97 ASP A N 1
ATOM 734 C CA . ASP A 1 97 ? 13.968 7.237 -33.019 1.00 94.25 97 ASP A CA 1
ATOM 735 C C . ASP A 1 97 ? 13.956 6.102 -31.982 1.00 94.25 97 ASP A C 1
ATOM 737 O O . ASP A 1 97 ? 13.140 6.100 -31.057 1.00 94.25 97 ASP A O 1
ATOM 741 N N . LEU A 1 98 ? 14.843 5.111 -32.125 1.00 93.75 98 LEU A N 1
ATOM 742 C CA . LEU A 1 98 ? 14.949 4.024 -31.159 1.00 93.75 98 LEU A CA 1
ATOM 743 C C . LEU A 1 98 ? 15.560 4.516 -29.846 1.00 93.75 98 LEU A C 1
ATOM 745 O O . LEU A 1 98 ? 16.487 5.328 -29.830 1.00 93.75 98 LEU A O 1
ATOM 749 N N . VAL A 1 99 ? 15.056 3.966 -28.743 1.00 91.19 99 VAL A N 1
ATOM 750 C CA . VAL A 1 99 ? 15.491 4.307 -27.387 1.00 91.19 99 VAL A CA 1
ATOM 751 C C . VAL A 1 99 ? 16.829 3.642 -27.093 1.00 91.19 99 VAL A C 1
ATOM 753 O O . VAL A 1 99 ? 16.933 2.415 -27.150 1.00 91.19 99 VAL A O 1
ATOM 756 N N . ASP A 1 100 ? 17.826 4.449 -26.729 1.00 90.44 100 ASP A N 1
ATOM 757 C CA . ASP A 1 100 ? 19.092 3.952 -26.196 1.00 90.44 100 ASP A CA 1
ATOM 758 C C . ASP A 1 100 ? 18.895 3.351 -24.809 1.00 90.44 100 ASP A C 1
ATOM 760 O O . ASP A 1 100 ? 18.207 3.921 -23.960 1.00 90.44 100 ASP A O 1
ATOM 764 N N . VAL A 1 101 ? 19.545 2.222 -24.561 1.00 90.56 101 VAL A N 1
ATOM 765 C CA . VAL A 1 101 ? 19.555 1.536 -23.274 1.00 90.56 101 VAL A CA 1
ATOM 766 C C . VAL A 1 101 ? 20.962 1.137 -22.875 1.00 90.56 101 VAL A C 1
ATOM 768 O O . VAL A 1 101 ? 21.820 0.873 -23.715 1.00 90.56 101 VAL A O 1
ATOM 771 N N . ASP A 1 102 ? 21.199 1.070 -21.572 1.00 88.44 102 ASP A N 1
ATOM 772 C CA . ASP A 1 102 ? 22.413 0.467 -21.042 1.00 88.44 102 ASP A CA 1
ATOM 773 C C . ASP A 1 102 ? 22.412 -1.041 -21.347 1.00 88.44 102 ASP A C 1
ATOM 775 O O . ASP A 1 102 ? 21.440 -1.747 -21.075 1.00 88.44 102 ASP A O 1
ATOM 779 N N . SER A 1 103 ? 23.498 -1.552 -21.931 1.00 87.00 103 SER A N 1
ATOM 780 C CA . SER A 1 103 ? 23.553 -2.928 -22.445 1.00 87.00 103 SER A CA 1
ATOM 781 C C . SER A 1 103 ? 23.513 -4.003 -21.354 1.00 87.00 103 SER A C 1
ATOM 783 O O . SER A 1 103 ? 23.214 -5.160 -21.656 1.00 87.00 103 SER A O 1
ATOM 785 N N . SER A 1 104 ? 23.786 -3.634 -20.098 1.00 85.00 104 SER A N 1
ATOM 786 C CA . SER A 1 104 ? 23.800 -4.547 -18.952 1.00 85.00 104 SER A CA 1
ATOM 787 C C . SER A 1 104 ? 22.486 -4.546 -18.169 1.00 85.00 104 SER A C 1
ATOM 789 O O . SER A 1 104 ? 22.030 -5.599 -17.727 1.00 85.00 104 SER A O 1
ATOM 791 N N . THR A 1 105 ? 21.859 -3.379 -18.021 1.00 87.44 105 THR A N 1
ATOM 792 C CA . THR A 1 105 ? 20.635 -3.185 -17.228 1.00 87.44 105 THR A CA 1
ATOM 793 C C . THR A 1 105 ? 19.374 -3.093 -18.081 1.00 87.44 105 THR A C 1
ATOM 795 O O . THR A 1 105 ? 18.274 -3.182 -17.540 1.00 87.44 105 THR A O 1
ATOM 798 N N . LEU A 1 106 ? 19.520 -2.881 -19.395 1.00 86.88 106 LEU A N 1
ATOM 799 C CA . LEU A 1 106 ? 18.447 -2.650 -20.373 1.00 86.88 106 LEU A CA 1
ATOM 800 C C . LEU A 1 106 ? 17.533 -1.461 -20.036 1.00 86.88 106 LEU A C 1
ATOM 802 O O . LEU A 1 106 ? 16.487 -1.274 -20.659 1.00 86.88 106 LEU A O 1
ATOM 806 N N . SER A 1 107 ? 17.941 -0.639 -19.070 1.00 83.94 107 SER A N 1
ATOM 807 C CA . SER A 1 107 ? 17.256 0.591 -18.695 1.00 83.94 107 SER A CA 1
ATOM 808 C C . SER A 1 107 ? 17.609 1.700 -19.686 1.00 83.94 107 SER A C 1
ATOM 810 O O . SER A 1 107 ? 18.733 1.690 -20.194 1.00 83.94 107 SER A O 1
ATOM 812 N N . PRO A 1 108 ? 16.700 2.660 -19.955 1.00 84.50 108 PRO A N 1
ATOM 813 C CA . PRO A 1 108 ? 16.991 3.809 -20.807 1.00 84.50 108 PRO A CA 1
ATOM 814 C C . PRO A 1 108 ? 18.336 4.440 -20.448 1.00 84.50 108 PRO A C 1
ATOM 816 O O . PRO A 1 108 ? 18.559 4.833 -19.299 1.00 84.50 108 PRO A O 1
ATOM 819 N N . ALA A 1 109 ? 19.242 4.495 -21.422 1.00 73.56 109 ALA A N 1
ATOM 820 C CA . ALA A 1 109 ? 20.523 5.150 -21.262 1.00 73.56 109 ALA A CA 1
ATOM 821 C C . ALA A 1 109 ? 20.237 6.628 -20.993 1.00 73.56 109 ALA A C 1
ATOM 823 O O . ALA A 1 109 ? 19.403 7.245 -21.661 1.00 73.56 109 ALA A O 1
ATOM 824 N N . LEU A 1 110 ? 20.893 7.186 -19.978 1.00 63.53 110 LEU A N 1
ATOM 825 C CA . LEU A 1 110 ? 20.696 8.572 -19.572 1.00 63.53 110 LEU A CA 1
ATOM 826 C C . LEU A 1 110 ? 21.220 9.500 -20.676 1.00 63.53 110 LEU A C 1
ATOM 828 O O . LEU A 1 110 ? 22.362 9.952 -20.638 1.00 63.53 110 LEU A O 1
ATOM 832 N N . ASN A 1 111 ? 20.377 9.821 -21.653 1.00 55.22 111 ASN A N 1
ATOM 833 C CA . ASN A 1 111 ? 20.599 10.944 -22.550 1.00 55.22 111 ASN A CA 1
ATOM 834 C C . ASN A 1 111 ? 20.264 12.218 -21.755 1.00 55.22 111 ASN A C 1
ATOM 836 O O . ASN A 1 111 ? 19.144 12.716 -21.770 1.00 55.22 111 ASN A O 1
ATOM 840 N N . THR A 1 112 ? 21.239 12.644 -20.945 1.00 54.34 112 THR A N 1
ATOM 841 C CA . THR A 1 112 ? 21.349 13.937 -20.235 1.00 54.34 112 THR A CA 1
ATOM 842 C C . THR A 1 112 ? 20.271 14.338 -19.209 1.00 54.34 112 THR A C 1
ATOM 844 O O . THR A 1 112 ? 20.403 15.399 -18.601 1.00 54.34 112 THR A O 1
ATOM 847 N N . GLY A 1 113 ? 19.275 13.498 -18.907 1.00 54.72 113 GLY A N 1
ATOM 848 C CA . GLY A 1 113 ? 18.313 13.707 -17.812 1.00 54.72 113 GLY A CA 1
ATOM 849 C C . GLY A 1 113 ? 18.409 12.631 -16.728 1.00 54.72 113 GLY A C 1
ATOM 850 O O . GLY A 1 113 ? 18.603 11.463 -17.043 1.00 54.72 113 GLY A O 1
ATOM 851 N N . ALA A 1 114 ? 18.267 12.999 -15.449 1.00 57.91 114 ALA A N 1
ATOM 852 C CA . ALA A 1 114 ? 18.200 12.032 -14.352 1.00 57.91 114 ALA A CA 1
ATOM 853 C C . ALA A 1 114 ? 16.949 11.147 -14.507 1.00 57.91 114 ALA A C 1
ATOM 855 O O . ALA A 1 114 ? 15.828 11.657 -14.509 1.00 57.91 114 ALA A O 1
ATOM 856 N N . ALA A 1 115 ? 17.122 9.828 -14.631 1.00 58.25 115 ALA A N 1
ATOM 857 C CA . ALA A 1 115 ? 15.998 8.901 -14.597 1.00 58.25 115 ALA A CA 1
ATOM 858 C C . ALA A 1 115 ? 15.340 8.954 -13.211 1.00 58.25 115 ALA A C 1
ATOM 860 O O . ALA A 1 115 ? 15.988 8.708 -12.190 1.00 58.25 115 ALA A O 1
ATOM 861 N N . LEU A 1 116 ? 14.043 9.269 -13.176 1.00 64.12 116 LEU A N 1
ATOM 862 C CA . LEU A 1 116 ? 13.254 9.185 -11.953 1.00 64.12 116 LEU A CA 1
ATOM 863 C C . LEU A 1 116 ? 13.076 7.710 -11.593 1.00 64.12 116 LEU A C 1
ATOM 865 O O . LEU A 1 116 ? 12.311 6.983 -12.224 1.00 64.12 116 LEU A O 1
ATOM 869 N N . THR A 1 117 ? 13.799 7.275 -10.568 1.00 69.38 117 THR A N 1
ATOM 870 C CA . THR A 1 117 ? 13.561 5.990 -9.914 1.00 69.38 117 THR A CA 1
ATOM 871 C C . THR A 1 117 ? 12.556 6.200 -8.789 1.00 69.38 117 THR A C 1
ATOM 873 O O . THR A 1 117 ? 12.611 7.199 -8.064 1.00 69.38 117 THR A O 1
ATOM 876 N N . TYR A 1 118 ? 11.602 5.277 -8.674 1.00 80.00 118 TYR A N 1
ATOM 877 C CA . TYR A 1 118 ? 10.594 5.319 -7.626 1.00 80.00 118 TYR A CA 1
ATOM 878 C C . TYR A 1 118 ? 10.588 4.039 -6.799 1.00 80.00 118 TYR A C 1
ATOM 880 O O . TYR A 1 118 ? 10.889 2.954 -7.296 1.00 80.00 118 TYR A O 1
ATOM 888 N N . LEU A 1 119 ? 10.221 4.183 -5.530 1.00 84.94 119 LEU A N 1
ATOM 889 C CA . LEU A 1 119 ? 10.038 3.095 -4.581 1.00 84.94 119 LEU A CA 1
ATOM 890 C C . LEU A 1 119 ? 8.559 3.003 -4.218 1.00 84.94 119 LEU A C 1
ATOM 892 O O . LEU A 1 119 ? 7.910 4.017 -3.964 1.00 84.94 119 LEU A O 1
ATOM 896 N N . LEU A 1 120 ? 8.025 1.786 -4.184 1.00 87.50 120 LEU A N 1
ATOM 897 C CA . LEU A 1 120 ? 6.676 1.513 -3.697 1.00 87.50 120 LEU A CA 1
ATOM 898 C C . LEU A 1 120 ? 6.755 0.990 -2.265 1.00 87.50 120 LEU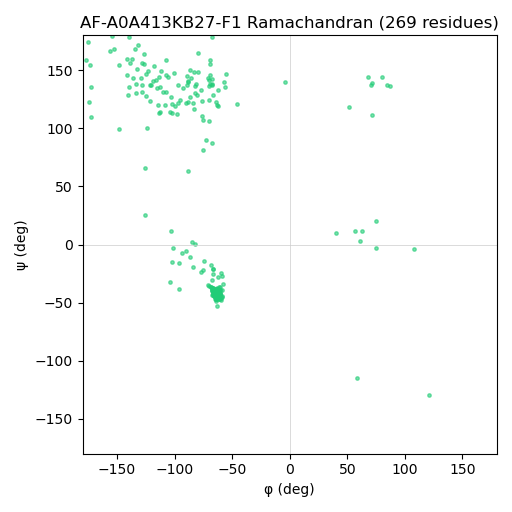 A C 1
ATOM 900 O O . LEU A 1 120 ? 7.345 -0.058 -2.013 1.00 87.50 120 LEU A O 1
ATOM 904 N N . ALA A 1 121 ? 6.141 1.717 -1.342 1.00 87.38 121 ALA A N 1
ATOM 905 C CA . ALA A 1 121 ? 5.989 1.327 0.048 1.00 87.38 121 ALA A CA 1
ATOM 906 C C . ALA A 1 121 ? 4.581 0.772 0.301 1.00 87.38 121 ALA A C 1
ATOM 908 O O . ALA A 1 121 ? 3.600 1.216 -0.298 1.00 87.38 121 ALA A O 1
ATOM 909 N N . SER A 1 122 ? 4.469 -0.179 1.226 1.00 82.25 122 SER A N 1
ATOM 910 C CA . SER A 1 122 ? 3.195 -0.787 1.633 1.00 82.25 122 SER A CA 1
ATOM 911 C C . SER A 1 122 ? 2.342 0.104 2.538 1.00 82.25 122 SER A C 1
ATOM 913 O O . SER A 1 122 ? 1.132 -0.097 2.627 1.00 82.25 122 SER A O 1
ATOM 915 N N . SER A 1 123 ? 2.950 1.076 3.218 1.00 81.19 123 SER A N 1
ATOM 916 C CA . SER A 1 123 ? 2.290 1.939 4.200 1.00 81.19 123 SER A CA 1
ATOM 917 C C . SER A 1 123 ? 2.973 3.306 4.295 1.00 81.19 123 SER A C 1
ATOM 919 O O . SER A 1 123 ? 4.086 3.482 3.802 1.00 81.19 123 SER A O 1
ATOM 921 N N . LEU A 1 124 ? 2.337 4.271 4.972 1.00 83.81 124 LEU A N 1
ATOM 922 C CA . LEU A 1 124 ? 2.955 5.572 5.260 1.00 83.81 124 LEU A CA 1
ATOM 923 C C . LEU A 1 124 ? 4.219 5.426 6.127 1.00 83.81 124 LEU A C 1
ATOM 925 O O . LEU A 1 124 ? 5.209 6.107 5.878 1.00 83.81 124 LEU A O 1
ATOM 929 N N . GLN A 1 125 ? 4.199 4.534 7.122 1.00 84.62 125 GLN A N 1
ATOM 930 C CA . GLN A 1 125 ? 5.344 4.290 8.005 1.00 84.62 125 GLN A CA 1
ATOM 931 C C . GLN A 1 125 ? 6.542 3.746 7.207 1.00 84.62 125 GLN A C 1
ATOM 933 O O . GLN A 1 125 ? 7.658 4.251 7.337 1.00 84.62 125 GLN A O 1
ATOM 938 N N . ASP A 1 126 ? 6.296 2.774 6.323 1.00 87.38 126 ASP A N 1
ATOM 939 C CA . ASP A 1 126 ? 7.324 2.218 5.436 1.00 87.38 126 ASP A CA 1
ATOM 940 C C . ASP A 1 126 ? 7.804 3.262 4.426 1.00 87.38 126 ASP A C 1
ATOM 942 O O . ASP A 1 126 ? 8.994 3.339 4.126 1.00 87.38 126 ASP A O 1
ATOM 946 N N . ALA A 1 127 ? 6.893 4.106 3.928 1.00 88.88 127 ALA A N 1
ATOM 947 C CA . ALA A 1 127 ? 7.229 5.183 3.007 1.00 88.88 127 ALA A CA 1
ATOM 948 C C . ALA A 1 127 ? 8.169 6.207 3.653 1.00 88.88 127 ALA A C 1
ATOM 950 O O . ALA A 1 127 ? 9.129 6.641 3.020 1.00 88.88 127 ALA A O 1
ATOM 951 N N . GLN A 1 128 ? 7.935 6.559 4.921 1.00 88.62 128 GLN A N 1
ATOM 952 C CA . GLN A 1 128 ? 8.808 7.453 5.684 1.00 88.62 128 GLN A CA 1
ATOM 953 C C . GLN A 1 128 ? 10.202 6.847 5.877 1.00 88.62 128 GLN A C 1
ATOM 955 O O . GLN A 1 128 ? 11.201 7.530 5.651 1.00 88.62 128 GLN A O 1
ATOM 960 N N . ALA A 1 129 ? 10.280 5.560 6.233 1.00 91.56 129 ALA A N 1
ATOM 961 C CA . ALA A 1 129 ? 11.553 4.859 6.383 1.00 91.56 129 ALA A CA 1
ATOM 962 C C . ALA A 1 129 ? 12.324 4.773 5.052 1.00 91.56 129 ALA A C 1
ATOM 964 O O . ALA A 1 129 ? 13.513 5.093 5.001 1.00 91.56 129 ALA A O 1
ATOM 965 N N . LEU A 1 130 ? 11.643 4.410 3.960 1.00 91.00 130 LEU A N 1
ATOM 966 C CA . LEU A 1 130 ? 12.234 4.339 2.622 1.00 91.00 130 LEU A CA 1
ATOM 967 C C . LEU A 1 130 ? 12.671 5.711 2.108 1.00 91.00 130 LEU A C 1
ATOM 969 O O . LEU A 1 130 ? 13.737 5.816 1.505 1.00 91.00 130 LEU A O 1
ATOM 973 N N . SER A 1 131 ? 11.897 6.763 2.377 1.00 90.62 131 SER A N 1
ATOM 974 C CA . SER A 1 131 ? 12.247 8.130 1.985 1.00 90.62 131 SER A CA 1
ATOM 975 C C . SER A 1 131 ? 13.474 8.641 2.737 1.00 90.62 131 SER A C 1
ATOM 977 O O . SER A 1 131 ? 14.293 9.335 2.140 1.00 90.62 131 SER A O 1
ATOM 979 N N . ALA A 1 132 ? 13.619 8.300 4.021 1.00 91.12 132 ALA A N 1
ATOM 980 C CA . ALA A 1 132 ? 14.795 8.666 4.806 1.00 91.12 132 ALA A CA 1
ATOM 981 C C . ALA A 1 132 ? 16.058 7.927 4.332 1.00 91.12 132 ALA A C 1
ATOM 983 O O . ALA A 1 132 ? 17.142 8.505 4.316 1.00 91.12 132 ALA A O 1
ATOM 984 N N . ALA A 1 133 ? 15.914 6.662 3.927 1.00 91.69 133 ALA A N 1
ATOM 985 C CA . ALA A 1 133 ? 17.021 5.839 3.446 1.00 91.69 133 ALA A CA 1
ATOM 986 C C . ALA A 1 133 ? 17.458 6.166 2.006 1.00 91.69 133 ALA A C 1
ATOM 988 O O . ALA A 1 133 ? 18.604 5.897 1.654 1.00 91.69 133 ALA A O 1
ATOM 989 N N . ASN A 1 134 ? 16.576 6.745 1.181 1.00 86.56 134 ASN A N 1
ATOM 990 C CA . ASN A 1 134 ? 16.822 6.982 -0.247 1.00 86.56 134 ASN A CA 1
ATOM 991 C C . ASN A 1 134 ? 16.603 8.460 -0.636 1.00 86.56 134 ASN A C 1
ATOM 993 O O . ASN A 1 134 ? 15.676 8.777 -1.392 1.00 86.56 134 ASN A O 1
ATOM 997 N N . PRO A 1 135 ? 17.437 9.393 -0.134 1.00 77.94 135 PRO A N 1
ATOM 998 C CA . PRO A 1 135 ? 17.348 10.801 -0.507 1.00 77.94 135 PRO A CA 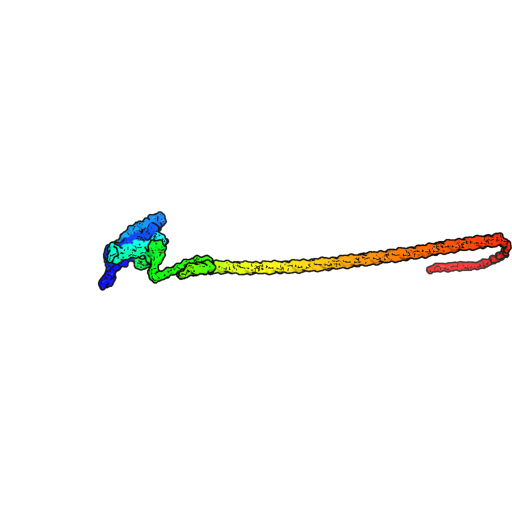1
ATOM 999 C C . PRO A 1 135 ? 17.599 10.971 -2.014 1.00 77.94 135 PRO A C 1
ATOM 1001 O O . PRO A 1 135 ? 18.663 10.625 -2.520 1.00 77.94 135 PRO A O 1
ATOM 1004 N N . GLY A 1 136 ? 16.606 11.503 -2.733 1.00 77.31 136 GLY A N 1
ATOM 1005 C CA . GLY A 1 136 ? 16.650 11.704 -4.189 1.00 77.31 136 GLY A CA 1
ATOM 1006 C C . GLY A 1 136 ? 15.759 10.759 -5.005 1.00 77.31 136 GLY A C 1
ATOM 1007 O O . GLY A 1 136 ? 15.646 10.947 -6.214 1.00 77.31 136 GLY A O 1
ATOM 1008 N N . GLN A 1 137 ? 15.090 9.791 -4.369 1.00 83.00 137 GLN A N 1
ATOM 1009 C CA . GLN A 1 137 ? 14.098 8.924 -5.014 1.00 83.00 137 GLN A CA 1
ATOM 1010 C C . GLN A 1 137 ? 12.676 9.278 -4.572 1.00 83.00 137 GLN A C 1
ATOM 1012 O O . GLN A 1 137 ? 12.445 9.665 -3.426 1.00 83.00 137 GLN A O 1
ATOM 1017 N N . MET A 1 138 ? 11.702 9.132 -5.475 1.00 87.25 138 MET A N 1
ATOM 1018 C CA . MET A 1 138 ? 10.291 9.311 -5.118 1.00 87.25 138 MET A CA 1
ATOM 1019 C C . MET A 1 138 ? 9.748 8.046 -4.455 1.00 87.25 138 MET A C 1
ATOM 1021 O O . MET A 1 138 ? 9.861 6.958 -5.012 1.00 87.25 138 MET A O 1
ATOM 1025 N N . VAL A 1 139 ? 9.112 8.184 -3.292 1.00 89.31 139 VAL A N 1
ATOM 1026 C CA . VAL A 1 139 ? 8.463 7.066 -2.596 1.00 89.31 139 VAL A CA 1
ATOM 1027 C C . VAL A 1 139 ? 6.948 7.217 -2.692 1.00 89.31 139 VAL A C 1
ATOM 1029 O O . VAL A 1 139 ? 6.388 8.211 -2.237 1.00 89.31 139 VAL A O 1
ATOM 1032 N N . PHE A 1 140 ? 6.283 6.228 -3.282 1.00 88.44 140 PHE A N 1
ATOM 1033 C CA . PHE A 1 140 ? 4.829 6.155 -3.406 1.00 88.44 140 PHE A CA 1
ATOM 1034 C C . PHE A 1 140 ? 4.277 5.119 -2.432 1.00 88.44 140 PHE A C 1
ATOM 1036 O O . PHE A 1 140 ? 4.885 4.072 -2.228 1.00 88.44 140 PHE A O 1
ATOM 1043 N N . TYR A 1 141 ? 3.102 5.375 -1.863 1.00 86.56 141 TYR A N 1
ATOM 1044 C CA . TYR A 1 141 ? 2.385 4.398 -1.047 1.00 86.56 141 TYR A CA 1
ATOM 1045 C C . TYR A 1 141 ? 0.876 4.487 -1.311 1.00 86.56 141 TYR A C 1
ATOM 1047 O O . TYR A 1 141 ? 0.359 5.574 -1.585 1.00 86.56 141 TYR A O 1
ATOM 1055 N N . PRO A 1 142 ? 0.144 3.362 -1.265 1.00 80.81 142 PRO A N 1
ATOM 1056 C CA . PRO A 1 142 ? -1.293 3.359 -1.485 1.00 80.81 142 PRO A CA 1
ATOM 1057 C C . PRO A 1 142 ? -2.033 3.888 -0.248 1.00 80.81 142 PRO A C 1
ATOM 1059 O O . PRO A 1 142 ? -2.140 3.205 0.769 1.00 80.81 142 PRO A O 1
ATOM 1062 N N . GLU A 1 143 ? -2.630 5.079 -0.342 1.00 70.06 143 GLU A N 1
ATOM 1063 C CA . GLU A 1 143 ? -3.501 5.608 0.723 1.00 70.06 143 GLU A CA 1
ATOM 1064 C C . GLU A 1 143 ? -4.795 4.793 0.903 1.00 70.06 143 GLU A C 1
ATOM 106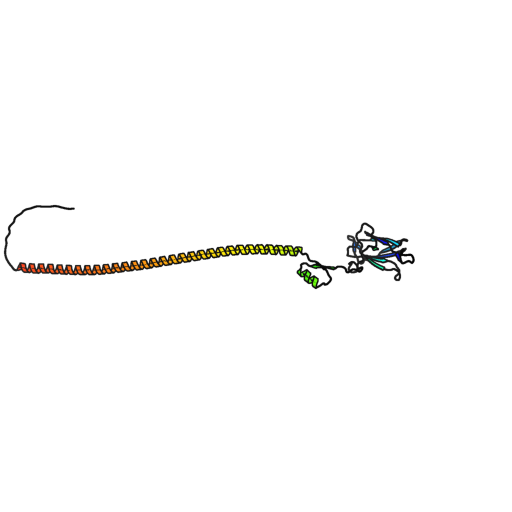6 O O . GLU A 1 143 ? -5.391 4.800 1.979 1.00 70.06 143 GLU A O 1
ATOM 1071 N N . GLY A 1 144 ? -5.251 4.101 -0.149 1.00 65.50 144 GLY A N 1
ATOM 1072 C CA . GLY A 1 144 ? -6.563 3.445 -0.187 1.00 65.50 144 GLY A CA 1
ATOM 1073 C C . GLY A 1 144 ? -6.722 2.314 0.831 1.00 65.50 144 GLY A C 1
ATOM 1074 O O . GLY A 1 144 ? -7.718 2.279 1.544 1.00 65.50 144 GLY A O 1
ATOM 1075 N N . GLN A 1 145 ? -5.717 1.441 0.961 1.00 59.19 145 GLN A N 1
ATOM 1076 C CA . GLN A 1 145 ? -5.752 0.342 1.938 1.00 59.19 145 GLN A CA 1
ATOM 1077 C C . GLN A 1 145 ? -5.705 0.873 3.376 1.00 59.19 145 GLN A C 1
ATOM 1079 O O . GLN A 1 145 ? -6.451 0.415 4.240 1.00 59.19 145 GLN A O 1
ATOM 1084 N N . ALA A 1 146 ? -4.885 1.900 3.621 1.00 60.16 146 ALA A N 1
ATOM 1085 C CA . ALA A 1 146 ? -4.797 2.547 4.925 1.00 60.16 146 ALA A CA 1
ATOM 1086 C C . ALA A 1 146 ? -6.119 3.236 5.318 1.00 60.16 146 ALA A C 1
ATOM 1088 O O . ALA A 1 146 ? -6.536 3.134 6.470 1.00 60.16 146 ALA A O 1
ATOM 1089 N N . LYS A 1 147 ? -6.823 3.875 4.368 1.00 60.91 147 LYS A N 1
ATOM 1090 C CA . LYS A 1 147 ? -8.148 4.477 4.608 1.00 60.91 147 LYS A CA 1
ATOM 1091 C C . LYS A 1 147 ? -9.226 3.432 4.899 1.00 60.91 147 LYS A C 1
ATOM 1093 O O . LYS A 1 147 ? -10.030 3.657 5.802 1.00 60.91 147 LYS A O 1
ATOM 1098 N N . THR A 1 148 ? -9.240 2.297 4.198 1.00 68.88 148 THR A N 1
ATOM 1099 C CA . THR A 1 148 ? -10.209 1.217 4.458 1.00 68.88 148 THR A CA 1
ATOM 1100 C C . THR A 1 148 ? -10.011 0.606 5.842 1.00 68.88 148 THR A C 1
ATOM 1102 O O . THR A 1 148 ? -10.974 0.501 6.595 1.00 68.88 148 THR A O 1
ATOM 1105 N N . VAL A 1 149 ? -8.770 0.280 6.222 1.00 72.00 149 VAL A N 1
ATOM 1106 C CA . VAL A 1 149 ? -8.475 -0.282 7.551 1.00 72.00 149 VAL A CA 1
ATOM 1107 C C . VAL A 1 149 ? -8.774 0.727 8.662 1.00 72.00 149 VAL A C 1
ATOM 1109 O O . VAL A 1 149 ? -9.391 0.364 9.657 1.00 72.00 149 VAL A O 1
ATOM 1112 N N . ALA A 1 150 ? -8.412 2.003 8.493 1.00 71.38 150 ALA A N 1
ATOM 1113 C CA . ALA A 1 150 ? -8.732 3.038 9.478 1.00 71.38 150 ALA A CA 1
ATOM 1114 C C . ALA A 1 150 ? -10.248 3.250 9.637 1.00 71.38 150 ALA A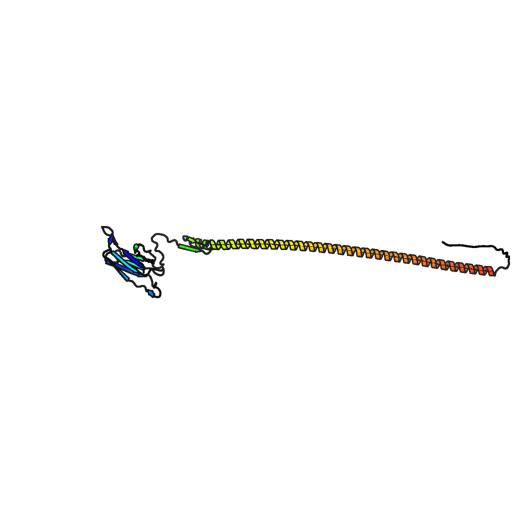 C 1
ATOM 1116 O O . ALA A 1 150 ? -10.721 3.437 10.755 1.00 71.38 150 ALA A O 1
ATOM 1117 N N . SER A 1 151 ? -11.007 3.185 8.537 1.00 76.50 151 SER A N 1
ATOM 1118 C CA . SER A 1 151 ? -12.472 3.283 8.569 1.00 76.50 151 SER A CA 1
ATOM 1119 C C . SER A 1 151 ? -13.090 2.083 9.287 1.00 76.50 151 SER A C 1
ATOM 1121 O O . SER A 1 151 ? -13.919 2.280 10.168 1.00 76.50 151 SER A O 1
ATOM 1123 N N . GLN A 1 152 ? -12.615 0.867 8.993 1.00 80.44 152 GLN A N 1
ATOM 1124 C CA . GLN A 1 152 ? -13.051 -0.352 9.677 1.00 80.44 152 GLN A CA 1
ATOM 1125 C C . GLN A 1 152 ? -12.744 -0.299 11.178 1.00 80.44 152 GLN A C 1
ATOM 1127 O O . GLN A 1 152 ? -13.606 -0.609 11.986 1.00 80.44 152 GLN A O 1
ATOM 1132 N N . ILE A 1 153 ? -11.549 0.159 11.570 1.00 83.62 153 ILE A N 1
ATOM 1133 C CA . ILE A 1 153 ? -11.185 0.320 12.986 1.00 83.62 153 ILE A CA 1
ATOM 1134 C C . ILE A 1 153 ? -12.098 1.342 13.677 1.00 83.62 153 ILE A C 1
ATOM 1136 O O . ILE A 1 153 ? -12.495 1.125 14.819 1.00 83.62 153 ILE A O 1
ATOM 1140 N N . LEU A 1 154 ? -12.441 2.455 13.017 1.00 86.12 154 LEU A N 1
ATOM 1141 C CA . LEU A 1 154 ? -13.376 3.444 13.570 1.00 86.12 154 LEU A CA 1
ATOM 1142 C C . LEU A 1 154 ? -14.783 2.861 13.755 1.00 86.12 154 LEU A C 1
ATOM 1144 O O . LEU A 1 154 ? -15.445 3.137 14.759 1.00 86.12 154 LEU A O 1
ATOM 1148 N N . GLU A 1 155 ? -15.231 2.059 12.796 1.00 85.50 155 GLU A N 1
ATOM 1149 C CA . GLU A 1 155 ? -16.524 1.381 12.827 1.00 85.50 155 GLU A CA 1
ATOM 1150 C C . GLU A 1 155 ? -16.556 0.318 13.939 1.00 85.50 155 GLU A C 1
ATOM 1152 O O . GLU A 1 155 ? -17.475 0.311 14.762 1.00 85.50 155 GLU A O 1
ATOM 1157 N N . ASP A 1 156 ? -15.484 -0.467 14.074 1.00 89.38 156 ASP A N 1
ATOM 1158 C CA . ASP A 1 156 ? -15.291 -1.446 15.145 1.00 89.38 156 ASP A CA 1
ATOM 1159 C C . ASP A 1 156 ? -15.219 -0.772 16.527 1.00 89.38 156 ASP A C 1
ATOM 1161 O O . ASP A 1 156 ? -15.845 -1.249 17.475 1.00 89.38 156 ASP A O 1
ATOM 1165 N N . LEU A 1 157 ? -14.521 0.367 16.667 1.00 92.88 157 LEU A N 1
ATOM 1166 C CA . LEU A 1 157 ? -14.499 1.144 17.915 1.00 92.88 157 LEU A CA 1
ATOM 1167 C C . LEU A 1 157 ? -15.891 1.671 18.276 1.00 92.88 157 LEU A C 1
ATOM 1169 O O . LEU A 1 157 ? -16.263 1.677 19.451 1.00 92.88 157 LEU A O 1
ATOM 1173 N N . THR A 1 158 ? -16.660 2.111 17.281 1.00 92.50 158 THR A N 1
ATOM 1174 C CA . THR A 1 158 ? -18.033 2.589 17.484 1.00 92.50 158 THR A CA 1
ATOM 1175 C C . THR A 1 158 ? -18.936 1.443 17.942 1.00 92.50 158 THR A C 1
ATOM 1177 O O . THR A 1 158 ? -19.680 1.598 18.914 1.00 92.50 158 THR A O 1
ATOM 1180 N N . GLY A 1 159 ? -18.811 0.267 17.320 1.00 93.00 159 GLY A N 1
ATOM 1181 C CA . GLY A 1 159 ? -19.500 -0.952 17.742 1.00 93.00 159 GLY A CA 1
ATOM 1182 C C . GLY A 1 159 ? -19.115 -1.387 19.158 1.00 93.00 159 GLY A C 1
ATOM 1183 O O . GLY A 1 159 ? -19.988 -1.633 19.991 1.00 93.00 159 GLY A O 1
ATOM 1184 N N . ALA A 1 160 ? -17.818 -1.408 19.477 1.00 91.75 160 ALA A N 1
ATOM 1185 C CA . ALA A 1 160 ? -17.322 -1.743 20.810 1.00 91.75 160 ALA A CA 1
ATOM 1186 C C . ALA A 1 160 ? -17.847 -0.769 21.875 1.00 91.75 160 ALA A C 1
ATOM 1188 O O . ALA A 1 160 ? -18.271 -1.197 22.949 1.00 91.75 160 ALA A O 1
ATOM 1189 N N . ARG A 1 161 ? -17.887 0.534 21.570 1.00 93.50 161 ARG A N 1
ATOM 1190 C CA . ARG A 1 161 ? -18.450 1.552 22.465 1.00 93.50 161 ARG A CA 1
ATOM 1191 C C . ARG A 1 161 ? -19.934 1.308 22.735 1.00 93.50 161 ARG A C 1
ATOM 1193 O O . ARG A 1 161 ? -20.338 1.358 23.893 1.00 93.50 161 ARG A O 1
ATOM 1200 N N . ALA A 1 162 ? -20.717 0.970 21.711 1.00 94.06 162 ALA A N 1
ATOM 1201 C CA . ALA A 1 162 ? -22.133 0.637 21.870 1.00 94.06 162 ALA A CA 1
ATOM 1202 C C . ALA A 1 162 ? -22.347 -0.620 22.736 1.00 94.06 162 ALA A C 1
ATOM 1204 O O . ALA A 1 162 ? -23.230 -0.643 23.596 1.00 94.06 162 ALA A O 1
ATOM 1205 N N . VAL A 1 163 ? -21.513 -1.653 22.566 1.00 95.19 163 VAL A N 1
ATOM 1206 C CA . VAL A 1 163 ? -21.549 -2.859 23.414 1.00 95.19 163 VAL A CA 1
ATOM 1207 C C . VAL A 1 163 ? -21.223 -2.518 24.868 1.00 95.19 163 VAL A C 1
ATOM 1209 O O . VAL A 1 163 ? -21.936 -2.963 25.766 1.00 95.19 163 VAL A O 1
ATOM 1212 N N . VAL A 1 164 ? -20.191 -1.707 25.114 1.00 95.81 164 VAL A N 1
ATOM 1213 C CA . VAL A 1 164 ? -19.829 -1.260 26.468 1.00 95.81 164 VAL A CA 1
ATOM 1214 C C . VAL A 1 164 ? -20.959 -0.445 27.097 1.00 95.81 164 VAL A C 1
ATOM 1216 O O . VAL A 1 164 ? -21.314 -0.695 28.247 1.00 95.81 164 VAL A O 1
ATOM 1219 N N . GLU A 1 165 ? -21.575 0.478 26.356 1.00 94.94 165 GLU A N 1
ATOM 1220 C CA . GLU A 1 165 ? -22.723 1.254 26.840 1.00 94.94 165 GLU A CA 1
ATOM 1221 C C . GLU A 1 165 ? -23.900 0.338 27.204 1.00 94.94 165 GLU A C 1
ATOM 1223 O O . GLU A 1 165 ? -24.428 0.428 28.315 1.00 94.94 165 GLU A O 1
ATOM 1228 N N . SER A 1 166 ? -24.242 -0.624 26.343 1.00 95.44 166 SER A N 1
ATOM 1229 C CA . SER A 1 166 ? -25.287 -1.615 26.622 1.00 95.44 166 SER A CA 1
ATOM 1230 C C . SER A 1 166 ? -24.974 -2.483 27.847 1.00 95.44 166 SER A C 1
ATOM 1232 O O . SER A 1 166 ? -25.859 -2.724 28.669 1.00 95.44 166 SER A O 1
ATOM 1234 N N . GLN A 1 167 ? -23.735 -2.964 27.992 1.00 94.88 167 GLN A N 1
ATOM 1235 C CA . GLN A 1 167 ? -23.326 -3.775 29.144 1.00 94.88 167 GLN A CA 1
ATOM 1236 C C . GLN A 1 167 ? -23.328 -2.956 30.436 1.00 94.88 167 GLN A C 1
ATOM 1238 O O . GLN A 1 167 ? -23.750 -3.456 31.477 1.00 94.88 167 GLN A O 1
ATOM 1243 N N . SER A 1 168 ? -22.919 -1.688 30.372 1.00 94.31 168 SER A N 1
ATOM 1244 C CA . SER A 1 168 ? -22.947 -0.784 31.522 1.00 94.31 168 SER A CA 1
ATOM 1245 C C . SER A 1 168 ? -24.378 -0.509 31.998 1.00 94.31 168 SER A C 1
ATOM 1247 O O . SER A 1 168 ? -24.644 -0.543 33.199 1.00 94.31 168 SER A O 1
ATOM 1249 N N . ALA A 1 169 ? -25.324 -0.337 31.068 1.00 94.75 169 ALA A N 1
ATOM 1250 C CA . ALA A 1 169 ? -26.737 -0.171 31.385 1.00 94.75 169 ALA A CA 1
ATOM 1251 C C . ALA A 1 169 ? -27.322 -1.438 32.030 1.00 94.75 169 ALA A C 1
ATOM 1253 O O . ALA A 1 169 ? -28.023 -1.348 33.039 1.00 94.75 169 ALA A O 1
ATOM 1254 N N . ALA A 1 170 ? -26.988 -2.619 31.500 1.00 95.38 170 ALA A N 1
ATOM 1255 C CA . ALA A 1 170 ? -27.396 -3.893 32.089 1.00 95.38 170 ALA A CA 1
ATOM 1256 C C . ALA A 1 170 ? -26.808 -4.092 33.500 1.00 95.38 170 ALA A C 1
ATOM 1258 O O . ALA A 1 170 ? -27.521 -4.503 34.416 1.00 95.38 170 ALA A O 1
ATOM 1259 N N . ALA A 1 171 ? -25.535 -3.740 33.707 1.00 94.44 171 ALA A N 1
ATOM 1260 C CA . ALA A 1 171 ? -24.890 -3.805 35.016 1.00 94.44 171 ALA A CA 1
ATOM 1261 C C . ALA A 1 171 ? -25.544 -2.851 36.032 1.00 94.44 171 ALA A C 1
ATOM 1263 O O . ALA A 1 171 ? -25.783 -3.243 37.174 1.00 94.44 171 ALA A O 1
ATOM 1264 N N . ALA A 1 172 ? -25.900 -1.631 35.619 1.00 95.12 172 ALA A N 1
ATOM 1265 C CA . ALA A 1 172 ? -26.613 -0.679 36.470 1.00 95.12 172 ALA A CA 1
ATOM 1266 C C . ALA A 1 172 ? -28.007 -1.193 36.870 1.00 95.12 172 ALA A C 1
ATOM 1268 O O . ALA A 1 172 ? -28.401 -1.089 38.031 1.00 95.12 172 ALA A O 1
ATOM 1269 N N . GLN A 1 173 ? -28.743 -1.803 35.935 1.00 94.88 173 GLN A N 1
ATOM 1270 C CA . GLN A 1 173 ? -30.037 -2.428 36.230 1.00 94.88 173 GLN A CA 1
ATOM 1271 C C . GLN A 1 173 ? -29.897 -3.589 37.222 1.00 94.88 173 GLN A C 1
ATOM 1273 O O . GLN A 1 173 ? -30.670 -3.674 38.177 1.00 94.88 173 GLN A O 1
ATOM 1278 N N . ALA A 1 174 ? -28.886 -4.444 37.043 1.00 95.12 174 ALA A N 1
ATOM 1279 C CA . ALA A 1 174 ? -28.604 -5.544 37.961 1.00 95.12 174 ALA A CA 1
ATOM 1280 C C . ALA A 1 174 ? -28.237 -5.046 39.371 1.00 95.12 174 ALA A C 1
ATOM 1282 O O . ALA A 1 174 ? -28.737 -5.583 40.360 1.00 95.12 174 ALA A O 1
ATOM 1283 N N . ALA A 1 175 ? -27.425 -3.989 39.476 1.00 94.62 175 ALA A N 1
ATOM 1284 C CA . ALA A 1 175 ? -27.071 -3.377 40.756 1.00 94.62 175 ALA A CA 1
ATOM 1285 C C . ALA A 1 175 ? -28.301 -2.794 41.475 1.00 94.62 175 ALA A C 1
ATOM 1287 O O . ALA A 1 175 ? -28.503 -3.055 42.662 1.00 94.62 175 ALA A O 1
ATOM 1288 N N . ASN A 1 176 ? -29.168 -2.081 40.749 1.00 94.12 176 ASN A N 1
ATOM 1289 C CA . ASN A 1 176 ? -30.410 -1.538 41.302 1.00 94.12 176 ASN A CA 1
ATOM 1290 C C . ASN A 1 176 ? -31.349 -2.648 41.802 1.00 94.12 176 ASN A C 1
ATOM 1292 O O . ASN A 1 176 ? -31.929 -2.530 42.883 1.00 94.12 176 ASN A O 1
ATOM 1296 N N . ALA A 1 177 ? -31.471 -3.751 41.054 1.00 94.50 177 ALA A N 1
ATOM 1297 C CA . ALA A 1 177 ? -32.268 -4.906 41.466 1.00 94.50 177 ALA A CA 1
ATOM 1298 C C . ALA A 1 177 ? -31.702 -5.580 42.730 1.00 94.50 177 ALA A C 1
ATOM 1300 O O . ALA A 1 177 ? -32.457 -5.915 43.645 1.00 94.50 177 ALA A O 1
ATOM 1301 N N . ALA A 1 178 ? -30.377 -5.727 42.821 1.00 93.94 178 ALA A N 1
ATOM 1302 C CA . ALA A 1 178 ? -29.718 -6.272 44.006 1.00 93.94 178 ALA A CA 1
ATOM 1303 C C . ALA A 1 178 ? -29.939 -5.386 45.244 1.00 93.94 178 ALA A C 1
ATOM 1305 O O . ALA A 1 178 ? -30.253 -5.895 46.320 1.00 93.94 178 ALA A O 1
ATOM 1306 N N . GLN A 1 179 ? -29.850 -4.061 45.091 1.00 94.38 179 GLN A N 1
ATOM 1307 C CA . GLN A 1 179 ? -30.089 -3.115 46.181 1.00 94.38 179 GLN A CA 1
ATOM 1308 C C . GLN A 1 179 ? -31.549 -3.142 46.655 1.00 94.38 179 GLN A C 1
ATOM 1310 O O . GLN A 1 179 ? -31.802 -3.139 47.861 1.00 94.38 179 GLN A O 1
ATOM 1315 N N . ALA A 1 180 ? -32.510 -3.245 45.731 1.00 94.00 180 ALA A N 1
ATOM 1316 C CA . ALA A 1 180 ? -33.921 -3.414 46.071 1.00 94.00 180 ALA A CA 1
ATOM 1317 C C . ALA A 1 180 ? -34.175 -4.728 46.833 1.00 94.00 180 ALA A C 1
ATOM 1319 O O . ALA A 1 180 ? -34.887 -4.734 47.837 1.00 94.00 180 ALA A O 1
ATOM 1320 N N . SER A 1 181 ? -33.546 -5.830 46.410 1.00 94.19 181 SER A N 1
ATOM 1321 C CA . SER A 1 181 ? -33.643 -7.116 47.110 1.00 94.19 181 SER A CA 1
ATOM 1322 C C . SER A 1 181 ? -33.035 -7.061 48.514 1.00 94.19 181 SER A C 1
ATOM 1324 O O . SER A 1 181 ? -33.606 -7.629 49.444 1.00 94.19 181 SER A O 1
ATOM 1326 N N . ALA A 1 182 ? -31.899 -6.381 48.688 1.00 92.81 182 ALA A N 1
ATOM 1327 C CA . ALA A 1 182 ? -31.267 -6.207 49.994 1.00 92.81 182 ALA A CA 1
ATOM 1328 C C . ALA A 1 182 ? -32.146 -5.373 50.940 1.00 92.81 182 ALA A C 1
ATOM 1330 O O . ALA A 1 182 ? -32.350 -5.762 52.089 1.00 92.81 182 ALA A O 1
ATOM 1331 N N . ALA A 1 183 ? -32.735 -4.280 50.442 1.00 93.44 183 ALA A N 1
ATOM 1332 C CA . ALA A 1 183 ? -33.690 -3.478 51.204 1.00 93.44 183 ALA A CA 1
ATOM 1333 C C . ALA A 1 183 ? -34.926 -4.299 51.614 1.00 93.44 183 ALA A C 1
ATOM 1335 O O . ALA A 1 183 ? -35.357 -4.229 52.764 1.00 93.44 183 ALA A O 1
ATOM 1336 N N . GLY A 1 184 ? -35.454 -5.130 50.707 1.00 93.69 184 GLY A N 1
ATOM 1337 C CA . GLY A 1 184 ? -36.558 -6.047 51.002 1.00 93.69 184 GLY A CA 1
ATOM 1338 C C . GLY A 1 184 ? -36.208 -7.084 52.076 1.00 93.69 184 GLY A C 1
ATOM 1339 O O . GLY A 1 184 ? -36.988 -7.295 53.003 1.00 93.69 184 GLY A O 1
ATOM 1340 N N . ALA A 1 185 ? -35.018 -7.687 52.007 1.00 93.25 185 ALA A N 1
ATOM 1341 C CA . ALA A 1 185 ? -34.544 -8.636 53.016 1.00 93.25 185 ALA A CA 1
ATOM 1342 C C . ALA A 1 185 ? -34.353 -7.973 54.390 1.00 93.25 185 ALA A C 1
ATOM 1344 O O . ALA A 1 185 ? -34.715 -8.551 55.415 1.00 93.25 185 ALA A O 1
ATOM 1345 N N . GLN A 1 186 ? -33.837 -6.742 54.419 1.00 94.31 186 GLN A N 1
ATOM 1346 C CA . GLN A 1 186 ? -33.679 -5.988 55.657 1.00 94.31 186 GLN A CA 1
ATOM 1347 C C . GLN A 1 186 ? -35.039 -5.628 56.269 1.00 94.31 186 GLN A C 1
ATOM 1349 O O . GLN A 1 186 ? -35.231 -5.835 57.466 1.00 94.31 186 GLN A O 1
ATOM 1354 N N . ALA A 1 187 ? -36.011 -5.198 55.459 1.00 92.38 187 ALA A N 1
ATOM 1355 C CA . ALA A 1 187 ? -37.380 -4.961 55.919 1.00 92.38 187 ALA A CA 1
ATOM 1356 C C . ALA A 1 187 ? -38.019 -6.234 56.508 1.00 92.38 187 ALA A C 1
ATOM 1358 O O . ALA A 1 187 ? -38.581 -6.190 57.601 1.00 92.38 187 ALA A O 1
ATOM 1359 N N . ALA A 1 188 ? -37.860 -7.382 55.840 1.00 93.69 188 ALA A N 1
ATOM 1360 C CA . ALA A 1 188 ? -38.345 -8.666 56.348 1.00 93.69 188 ALA A CA 1
ATOM 1361 C C . ALA A 1 188 ? -37.671 -9.064 57.675 1.00 93.69 188 ALA A C 1
ATOM 1363 O O . ALA A 1 188 ? -38.332 -9.585 58.572 1.00 93.69 188 ALA A O 1
ATOM 1364 N N . SER A 1 189 ? -36.370 -8.787 57.829 1.00 94.25 189 SER A N 1
ATOM 1365 C CA . SER A 1 189 ? -35.639 -9.068 59.072 1.00 94.25 189 SER A CA 1
ATOM 1366 C C . SER A 1 189 ? -36.119 -8.216 60.251 1.00 94.25 189 SER A C 1
ATOM 1368 O O . SER A 1 189 ? -36.271 -8.742 61.352 1.00 94.25 189 SER A O 1
ATOM 1370 N N . VAL A 1 190 ? -36.426 -6.934 60.017 1.00 96.62 190 VAL A N 1
ATOM 1371 C CA . VAL A 1 190 ? -36.994 -6.037 61.037 1.00 96.62 190 VAL A CA 1
ATOM 1372 C C . VAL A 1 190 ? -38.372 -6.538 61.459 1.00 96.62 190 VAL A C 1
ATOM 1374 O O . VAL A 1 190 ? -38.617 -6.717 62.646 1.00 96.62 190 VAL A O 1
ATOM 1377 N N . GLN A 1 191 ? -39.230 -6.886 60.497 1.00 95.38 191 GLN A N 1
ATOM 1378 C CA . GLN A 1 191 ? -40.561 -7.415 60.794 1.00 95.38 191 GLN A CA 1
ATOM 1379 C C . GLN A 1 191 ? -40.509 -8.731 61.592 1.00 95.38 191 GLN A C 1
ATOM 1381 O O . GLN A 1 191 ? -41.334 -8.952 62.478 1.00 95.38 191 GLN A O 1
ATOM 1386 N N . ALA A 1 192 ? -39.533 -9.600 61.310 1.00 94.62 192 ALA A N 1
ATOM 1387 C CA . ALA A 1 192 ? -39.319 -10.824 62.079 1.00 94.62 192 ALA A CA 1
ATOM 1388 C C . ALA A 1 192 ? -38.836 -10.539 63.513 1.00 94.62 192 ALA A C 1
ATOM 1390 O O . ALA A 1 192 ? -39.285 -11.204 64.447 1.00 94.62 192 ALA A O 1
ATOM 1391 N N . ALA A 1 193 ? -37.957 -9.549 63.700 1.00 94.94 193 ALA A N 1
ATOM 1392 C CA . ALA A 1 193 ? -37.496 -9.125 65.021 1.00 94.94 193 ALA A CA 1
ATOM 1393 C C . ALA A 1 193 ? -38.635 -8.515 65.854 1.00 94.94 193 ALA A C 1
ATOM 1395 O O . ALA A 1 193 ? -38.807 -8.893 67.012 1.00 94.94 193 ALA A O 1
ATOM 1396 N N . ASP A 1 194 ? -39.460 -7.655 65.251 1.00 95.38 194 ASP A N 1
ATOM 1397 C CA . ASP A 1 194 ? -40.628 -7.054 65.904 1.00 95.38 194 ASP A CA 1
ATOM 1398 C C . ASP A 1 194 ? -41.641 -8.127 66.336 1.00 95.38 194 ASP A C 1
ATOM 1400 O O . ASP A 1 194 ? -42.145 -8.105 67.460 1.00 95.38 194 ASP A O 1
ATOM 1404 N N . ALA A 1 195 ? -41.900 -9.118 65.474 1.00 94.50 195 ALA A N 1
ATOM 1405 C CA . ALA A 1 195 ? -42.776 -10.242 65.800 1.00 94.50 195 ALA A CA 1
ATOM 1406 C C . ALA A 1 195 ? -42.222 -11.105 66.948 1.00 94.50 195 ALA A C 1
ATOM 1408 O O . ALA A 1 195 ? -42.979 -11.529 67.825 1.00 94.50 195 ALA A O 1
ATOM 1409 N N . ALA A 1 196 ? -40.908 -11.349 66.973 1.00 95.00 196 ALA A N 1
ATOM 1410 C CA . ALA A 1 196 ? -40.257 -12.084 68.055 1.00 95.00 196 ALA A CA 1
ATOM 1411 C C . ALA A 1 196 ? -40.318 -11.319 69.388 1.00 95.00 196 ALA A C 1
ATOM 1413 O O . ALA A 1 196 ? -40.592 -11.925 70.427 1.00 95.00 196 ALA A O 1
ATOM 1414 N N . GLN A 1 197 ? -40.124 -9.997 69.362 1.00 95.50 197 GLN A N 1
ATOM 1415 C CA . GLN A 1 197 ? -40.242 -9.153 70.549 1.00 95.50 197 GLN A CA 1
ATOM 1416 C C . GLN A 1 197 ? -41.675 -9.163 71.093 1.00 95.50 197 GLN A C 1
ATOM 1418 O O . GLN A 1 197 ? -41.873 -9.436 72.274 1.00 95.50 197 GLN A O 1
ATOM 1423 N N . ALA A 1 198 ? -42.678 -8.989 70.227 1.00 95.88 198 ALA A N 1
ATOM 1424 C CA . ALA A 1 198 ? -44.084 -9.051 70.622 1.00 95.88 198 ALA A CA 1
ATOM 1425 C C . ALA A 1 198 ? -44.460 -10.410 71.245 1.00 95.88 198 ALA A C 1
ATOM 1427 O O . ALA A 1 198 ? -45.197 -10.463 72.231 1.00 95.88 198 ALA A O 1
ATOM 1428 N N . ALA A 1 199 ? -43.931 -11.515 70.709 1.00 96.31 199 ALA A N 1
ATOM 1429 C CA . ALA A 1 199 ? -44.137 -12.848 71.275 1.00 96.31 199 ALA A CA 1
ATOM 1430 C C . ALA A 1 199 ? -43.470 -13.018 72.656 1.00 96.31 199 ALA A C 1
ATOM 1432 O O . ALA A 1 199 ? -44.045 -13.655 73.546 1.00 96.31 199 ALA A O 1
ATOM 1433 N N . SER A 1 200 ? -42.280 -12.440 72.853 1.00 96.50 200 SER A N 1
ATOM 1434 C CA . SER A 1 200 ? -41.586 -12.417 74.147 1.00 96.50 200 SER A CA 1
ATOM 1435 C C . SER A 1 200 ? -42.375 -11.622 75.189 1.00 96.50 200 SER A C 1
ATOM 1437 O O . SER A 1 200 ? -42.644 -12.132 76.279 1.00 96.50 200 SER A O 1
ATOM 1439 N N . ASP A 1 201 ? -42.827 -10.418 74.831 1.00 96.31 201 ASP A N 1
ATOM 1440 C CA . ASP A 1 201 ? -43.614 -9.547 75.707 1.00 96.31 201 ASP A CA 1
ATOM 1441 C C . ASP A 1 201 ? -44.943 -10.217 76.100 1.00 96.31 201 ASP A C 1
ATOM 1443 O O . ASP A 1 201 ? -45.313 -10.242 77.277 1.00 96.31 201 ASP A O 1
ATOM 1447 N N . ALA A 1 202 ? -45.625 -10.855 75.141 1.00 96.06 202 ALA A N 1
ATOM 1448 C CA . ALA A 1 202 ? -46.835 -11.635 75.400 1.00 96.06 202 ALA A CA 1
ATOM 1449 C C . ALA A 1 202 ? -46.578 -12.818 76.352 1.00 96.06 202 ALA A C 1
ATOM 1451 O O . ALA A 1 202 ? -47.384 -13.078 77.248 1.00 96.06 202 ALA A O 1
ATOM 1452 N N . SER A 1 203 ? -45.444 -13.510 76.204 1.00 94.62 203 SER A N 1
ATOM 1453 C CA . SER A 1 203 ? -45.065 -14.631 77.076 1.00 94.62 203 SER A CA 1
ATOM 1454 C C . SER A 1 203 ? -44.755 -14.175 78.506 1.00 94.62 203 SER A C 1
ATOM 1456 O O . SER A 1 203 ? -45.141 -14.845 79.469 1.00 94.62 203 SER A O 1
ATOM 1458 N N . GLN A 1 204 ? -44.099 -13.022 78.671 1.00 95.69 204 GLN A N 1
ATOM 1459 C CA . GLN A 1 204 ? -43.845 -12.425 79.986 1.00 95.69 204 GLN A CA 1
ATOM 1460 C C . GLN A 1 204 ? -45.148 -11.983 80.661 1.00 95.69 204 GLN A C 1
ATOM 1462 O O . GLN A 1 204 ? -45.358 -12.286 81.835 1.00 95.69 204 GLN A O 1
ATOM 1467 N N . ALA A 1 205 ? -46.055 -11.342 79.917 1.00 95.62 205 ALA A N 1
ATOM 1468 C CA . ALA A 1 205 ? -47.368 -10.947 80.424 1.00 95.62 205 ALA A CA 1
ATOM 1469 C C . ALA A 1 205 ? -48.213 -12.159 80.853 1.00 95.62 205 ALA A C 1
ATOM 1471 O O . ALA A 1 205 ? -48.816 -12.144 81.928 1.00 95.62 205 ALA A O 1
ATOM 1472 N N . ALA A 1 206 ? -48.213 -13.232 80.054 1.00 95.50 206 ALA A N 1
ATOM 1473 C CA . ALA A 1 206 ? -48.883 -14.483 80.402 1.00 95.50 206 ALA A CA 1
ATOM 1474 C C . ALA A 1 206 ? -48.288 -15.113 81.672 1.00 95.50 206 ALA A C 1
ATOM 1476 O O . ALA A 1 206 ? -49.029 -15.520 82.563 1.00 95.50 206 ALA A O 1
ATOM 1477 N N . SER A 1 207 ? -46.957 -15.135 81.796 1.00 94.88 207 SER A N 1
ATOM 1478 C CA . SER A 1 207 ? -46.275 -15.647 82.993 1.00 94.88 207 SER A CA 1
ATOM 1479 C C . SER A 1 207 ? -46.637 -14.835 84.241 1.00 94.88 207 SER A C 1
ATOM 1481 O O . SER A 1 207 ? -46.934 -15.412 85.283 1.00 94.88 207 SER A O 1
ATOM 1483 N N . ALA A 1 208 ? -46.687 -13.504 84.129 1.00 94.75 208 ALA A N 1
ATOM 1484 C CA . ALA A 1 208 ? -47.097 -12.628 85.223 1.00 94.75 208 ALA A CA 1
ATOM 1485 C C . ALA A 1 208 ? -48.557 -12.863 85.648 1.00 94.75 208 ALA A C 1
ATOM 1487 O O . ALA A 1 208 ? -48.843 -12.900 86.844 1.00 94.75 208 ALA A O 1
ATOM 1488 N N . GLN A 1 209 ? -49.474 -13.077 84.694 1.00 96.44 209 GLN A N 1
ATOM 1489 C CA . GLN A 1 209 ? -50.858 -13.452 85.006 1.00 96.44 209 GLN A CA 1
ATOM 1490 C C . GLN A 1 209 ? -50.941 -14.794 85.732 1.00 96.44 209 GLN A C 1
ATOM 1492 O O . GLN A 1 209 ? -51.669 -14.899 86.715 1.00 96.44 209 GLN A O 1
ATOM 1497 N N . VAL A 1 210 ? -50.196 -15.807 85.276 1.00 97.00 210 VAL A N 1
ATOM 1498 C CA . VAL A 1 210 ? -50.163 -17.121 85.936 1.00 97.00 210 VAL A CA 1
ATOM 1499 C C . VAL A 1 210 ? -49.683 -16.984 87.379 1.00 97.00 210 VAL A C 1
ATOM 1501 O O . VAL A 1 210 ? -50.336 -17.513 88.275 1.00 97.00 210 VAL A O 1
ATOM 1504 N N . THR A 1 211 ? -48.609 -16.228 87.624 1.00 95.25 211 THR A N 1
ATOM 1505 C CA . THR A 1 211 ? -48.122 -15.959 88.986 1.00 95.25 211 THR A CA 1
ATOM 1506 C C . THR A 1 211 ? -49.183 -15.260 89.835 1.00 95.25 211 THR A C 1
ATOM 1508 O O . THR A 1 211 ? -49.485 -15.733 90.925 1.00 95.25 211 THR A O 1
ATOM 1511 N N . ALA A 1 212 ? -49.823 -14.205 89.320 1.00 94.81 212 ALA A N 1
ATOM 1512 C CA . ALA A 1 212 ? -50.870 -13.485 90.048 1.00 94.81 212 ALA A CA 1
ATOM 1513 C C . ALA A 1 212 ? -52.072 -14.382 90.403 1.00 94.81 212 ALA A C 1
ATOM 1515 O O . ALA A 1 212 ? -52.620 -14.292 91.502 1.00 94.81 212 ALA A O 1
ATOM 1516 N N . VAL A 1 213 ? -52.471 -15.277 89.494 1.00 96.75 213 VAL A N 1
ATOM 1517 C CA . VAL A 1 213 ? -53.523 -16.270 89.754 1.00 96.75 213 VAL A CA 1
ATOM 1518 C C . VAL A 1 213 ? -53.069 -17.284 90.808 1.00 96.75 213 VAL A C 1
ATOM 1520 O O . VAL A 1 213 ? -53.841 -17.600 91.708 1.00 96.75 213 VAL A O 1
ATOM 1523 N N . SER A 1 214 ? -51.827 -17.773 90.747 1.00 95.12 214 SER A N 1
ATOM 1524 C CA . SER A 1 214 ? -51.268 -18.669 91.768 1.00 95.12 214 SER A CA 1
ATOM 1525 C C . SER A 1 214 ? -51.214 -18.029 93.158 1.00 95.12 214 SER A C 1
ATOM 1527 O O . SER A 1 214 ? -51.577 -18.687 94.137 1.00 95.12 214 SER A O 1
ATOM 1529 N N . ASP A 1 215 ? -50.815 -16.761 93.250 1.00 96.44 215 ASP A N 1
ATOM 1530 C CA . ASP A 1 215 ? -50.799 -16.007 94.506 1.00 96.44 215 ASP A CA 1
ATOM 1531 C C . ASP A 1 215 ? -52.224 -15.858 95.058 1.00 96.44 215 ASP A C 1
ATOM 1533 O O . ASP A 1 215 ? -52.479 -16.184 96.217 1.00 96.44 215 ASP A O 1
ATOM 1537 N N . SER A 1 216 ? -53.185 -15.495 94.200 1.00 96.69 216 SER A N 1
ATOM 1538 C CA . SER A 1 216 ? -54.604 -15.384 94.565 1.00 96.69 216 SER A CA 1
ATOM 1539 C C . SER A 1 216 ? -55.216 -16.716 95.018 1.00 96.69 216 SER A C 1
ATOM 1541 O O . SER A 1 216 ? -55.993 -16.748 95.975 1.00 96.69 216 SER A O 1
ATOM 1543 N N . ILE A 1 217 ? -54.853 -17.836 94.381 1.00 96.25 217 ILE A N 1
ATOM 1544 C CA . ILE A 1 217 ? -55.268 -19.182 94.809 1.00 96.25 217 ILE A CA 1
ATOM 1545 C C . ILE A 1 217 ? -54.673 -19.514 96.179 1.00 96.25 217 ILE A C 1
ATOM 1547 O O . ILE A 1 217 ? -55.370 -20.073 97.025 1.00 96.25 217 ILE A O 1
ATOM 1551 N N . THR A 1 218 ? -53.403 -19.176 96.410 1.00 95.75 218 THR A N 1
ATOM 1552 C CA . THR A 1 218 ? -52.727 -19.420 97.691 1.00 95.75 218 THR A CA 1
ATOM 1553 C C . THR A 1 218 ? -53.392 -18.629 98.815 1.00 95.75 218 THR A C 1
ATOM 1555 O O . THR A 1 218 ? -53.701 -19.205 99.856 1.00 95.75 218 THR A O 1
ATOM 1558 N N . GLU A 1 219 ? -53.691 -17.351 98.586 1.00 94.81 219 GLU A N 1
ATOM 1559 C CA . GLU A 1 219 ? -54.422 -16.496 99.528 1.00 94.81 219 GLU A CA 1
ATOM 1560 C C . GLU A 1 219 ? -55.857 -16.993 99.765 1.00 94.81 219 GLU A C 1
ATOM 1562 O O . GLU A 1 219 ? -56.312 -17.109 100.900 1.00 94.81 219 GLU A O 1
ATOM 1567 N N . SER A 1 220 ? -56.567 -17.385 98.706 1.00 94.44 220 SER A N 1
ATOM 1568 C CA . SER A 1 220 ? -57.908 -17.967 98.844 1.00 94.44 220 SER A CA 1
ATOM 1569 C C . SER A 1 220 ? -57.877 -19.250 99.676 1.00 94.44 220 SER A C 1
ATOM 1571 O O . SER A 1 220 ? -58.759 -19.483 100.501 1.00 94.44 220 SER A O 1
ATOM 1573 N N . LYS A 1 221 ? -56.846 -20.084 99.494 1.00 95.75 221 LYS A N 1
ATOM 1574 C CA . LYS A 1 221 ? -56.668 -21.323 100.252 1.00 95.75 221 LYS A CA 1
ATOM 1575 C C . LYS A 1 221 ? -56.427 -21.053 101.738 1.00 95.75 221 LYS A C 1
ATOM 1577 O O . LYS A 1 221 ? -57.062 -21.710 102.557 1.00 95.75 221 LYS A O 1
ATOM 1582 N N . THR A 1 222 ? -55.571 -20.094 102.095 1.00 94.62 222 THR A N 1
ATOM 1583 C CA . THR A 1 222 ? -55.325 -19.752 103.508 1.00 94.62 222 THR A CA 1
ATOM 1584 C C . THR A 1 222 ? -56.580 -19.199 104.185 1.00 94.62 222 THR A C 1
ATOM 1586 O O . THR A 1 222 ? -56.866 -19.570 105.322 1.00 94.62 222 THR A O 1
ATOM 1589 N N . VAL A 1 223 ? -57.377 -18.383 103.483 1.00 95.19 223 VAL A N 1
ATOM 1590 C CA . VAL A 1 223 ? -58.678 -17.897 103.980 1.00 95.19 223 VAL A CA 1
ATOM 1591 C C . VAL A 1 223 ? -59.648 -19.057 104.217 1.00 95.19 223 VAL A C 1
ATOM 1593 O O . VAL A 1 223 ? -60.268 -19.135 105.277 1.00 95.19 223 VAL A O 1
ATOM 1596 N N . VAL A 1 224 ? -59.759 -19.989 103.264 1.00 95.56 224 VAL A N 1
ATOM 1597 C CA . VAL A 1 224 ? -60.614 -21.180 103.408 1.00 95.56 224 VAL A CA 1
ATOM 1598 C C . VAL A 1 224 ? -60.160 -22.054 104.580 1.00 95.56 224 VAL A C 1
ATOM 1600 O O . VAL A 1 224 ? -61.002 -22.505 105.353 1.00 95.56 224 VAL A O 1
ATOM 1603 N N . GLU A 1 225 ? -58.854 -22.273 104.749 1.00 94.69 225 GLU A N 1
ATOM 1604 C CA . GLU A 1 225 ? -58.302 -23.021 105.886 1.00 94.69 225 GLU A CA 1
ATOM 1605 C C . GLU A 1 225 ? -58.585 -22.320 107.230 1.00 94.69 225 GLU A C 1
ATOM 1607 O O . GLU A 1 225 ? -58.927 -22.995 108.202 1.00 94.69 225 GLU A O 1
ATOM 1612 N N . SER A 1 226 ? -58.524 -20.982 107.292 1.00 94.06 226 SER A N 1
ATOM 1613 C CA . SER A 1 226 ? -58.908 -20.211 108.487 1.00 94.06 226 SER A CA 1
ATOM 1614 C C . SER A 1 226 ? -60.387 -20.390 108.822 1.00 94.06 226 SER A C 1
ATOM 1616 O O . SER A 1 226 ? -60.713 -20.811 109.930 1.00 94.06 226 SER A O 1
ATOM 1618 N N . HIS A 1 227 ? -61.282 -20.161 107.854 1.00 93.69 227 HIS A N 1
ATOM 1619 C CA . HIS A 1 227 ? -62.724 -20.331 108.057 1.00 93.69 227 HIS A CA 1
ATOM 1620 C C . HIS A 1 227 ? -63.092 -21.768 108.443 1.00 93.69 227 HIS 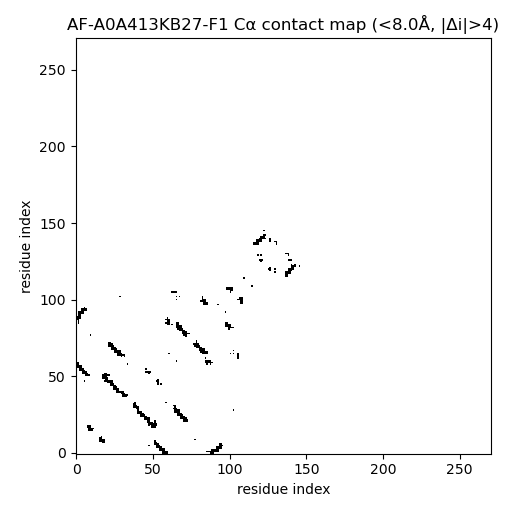A C 1
ATOM 1622 O O . HIS A 1 227 ? -63.986 -21.975 109.261 1.00 93.69 227 HIS A O 1
ATOM 1628 N N . ALA A 1 228 ? -62.407 -22.772 107.887 1.00 93.19 228 ALA A N 1
ATOM 1629 C CA . ALA A 1 228 ? -62.603 -24.162 108.282 1.00 93.19 228 ALA A CA 1
ATOM 1630 C C . ALA A 1 228 ? -62.231 -24.392 109.759 1.00 93.19 228 ALA A C 1
ATOM 1632 O O . ALA A 1 228 ? -62.992 -25.031 110.483 1.00 93.19 228 ALA A O 1
ATOM 1633 N N . ASN A 1 229 ? -61.107 -23.837 110.229 1.00 92.06 229 ASN A N 1
ATOM 1634 C CA . ASN A 1 229 ? -60.696 -23.925 111.635 1.00 92.06 229 ASN A CA 1
ATOM 1635 C C . ASN A 1 229 ? -61.637 -23.156 112.579 1.00 92.06 229 ASN A C 1
ATOM 1637 O O . ASN A 1 229 ? -61.966 -23.650 113.659 1.00 92.06 229 ASN A O 1
ATOM 1641 N N . GLU A 1 230 ? -62.103 -21.974 112.173 1.00 93.25 230 GLU A N 1
ATOM 1642 C CA . GLU A 1 230 ? -63.106 -21.197 112.911 1.00 93.25 230 GLU A CA 1
ATOM 1643 C C . GLU A 1 230 ? -64.427 -21.965 113.030 1.00 93.25 230 GLU A C 1
ATOM 1645 O O . GLU A 1 230 ? -64.983 -22.069 114.121 1.00 93.25 230 GLU A O 1
ATOM 1650 N N . ALA A 1 231 ? -64.898 -22.575 111.937 1.00 91.50 231 ALA A N 1
ATOM 1651 C CA . ALA A 1 231 ? -66.107 -23.392 111.937 1.00 91.50 231 ALA A CA 1
ATOM 1652 C C . ALA A 1 231 ? -65.969 -24.628 112.840 1.00 91.50 231 ALA A C 1
ATOM 1654 O O . ALA A 1 231 ? -66.889 -24.931 113.596 1.00 91.50 231 ALA A O 1
ATOM 1655 N N . LEU A 1 232 ? -64.822 -25.318 112.806 1.00 93.31 232 LEU A N 1
ATOM 1656 C CA . LEU A 1 232 ? -64.539 -26.433 113.717 1.00 93.31 232 LEU A CA 1
ATOM 1657 C C . LEU A 1 232 ? -64.556 -25.980 115.183 1.00 93.31 232 LEU A C 1
ATOM 1659 O O . LEU A 1 232 ? -65.183 -26.634 116.012 1.00 93.31 232 LEU A O 1
ATOM 1663 N N . THR A 1 233 ? -63.947 -24.832 115.487 1.00 92.12 233 THR A N 1
ATOM 1664 C CA . THR A 1 233 ? -63.951 -24.250 116.839 1.00 92.12 233 THR A CA 1
ATOM 1665 C C . THR A 1 233 ? -65.373 -23.917 117.298 1.00 92.12 233 THR A C 1
ATOM 1667 O O . THR A 1 233 ? -65.767 -24.285 118.401 1.00 92.12 233 THR A O 1
ATOM 1670 N N . ALA A 1 234 ? -66.176 -23.283 116.440 1.00 91.38 234 ALA A N 1
ATOM 1671 C CA . ALA A 1 234 ? -67.567 -22.953 116.741 1.00 91.38 234 ALA A CA 1
ATOM 1672 C C . ALA A 1 234 ? -68.435 -24.207 116.954 1.00 91.38 234 ALA A C 1
ATOM 1674 O O . ALA A 1 234 ? -69.305 -24.216 117.827 1.00 91.38 234 ALA A O 1
ATOM 1675 N N . ILE A 1 235 ? -68.195 -25.280 116.189 1.00 92.31 235 ILE A N 1
ATOM 1676 C CA . ILE A 1 235 ? -68.853 -26.578 116.393 1.00 92.31 235 ILE A CA 1
ATOM 1677 C C . ILE A 1 235 ? -68.466 -27.161 117.758 1.00 92.31 235 ILE A C 1
ATOM 1679 O O . ILE A 1 235 ? -69.356 -27.568 118.504 1.00 92.31 235 ILE A O 1
ATOM 1683 N N . ASP A 1 236 ? -67.181 -27.168 118.116 1.00 92.44 236 ASP A N 1
ATOM 1684 C CA . ASP A 1 236 ? -66.716 -27.662 119.418 1.00 92.44 236 ASP A CA 1
ATOM 1685 C C . ASP A 1 236 ? -67.313 -26.858 120.586 1.00 92.44 236 ASP A C 1
ATOM 1687 O O . ASP A 1 236 ? -67.770 -27.442 121.574 1.00 92.44 236 ASP A O 1
ATOM 1691 N N . GLU A 1 237 ? -67.379 -25.529 120.471 1.00 91.06 237 GLU A N 1
ATOM 1692 C CA . GLU A 1 237 ? -68.034 -24.660 121.456 1.00 91.06 237 GLU A CA 1
ATOM 1693 C C . GLU A 1 237 ? -69.537 -24.933 121.562 1.00 91.06 237 GLU A C 1
ATOM 1695 O O . GLU A 1 237 ? -70.069 -25.028 122.671 1.00 91.06 237 GLU A O 1
ATOM 1700 N N . ALA A 1 238 ? -70.228 -25.119 120.435 1.00 88.81 238 ALA A N 1
ATOM 1701 C CA . ALA A 1 238 ? -71.645 -25.466 120.420 1.00 88.81 238 ALA A CA 1
ATOM 1702 C C . ALA A 1 238 ? -71.897 -26.835 121.073 1.00 88.81 238 ALA A C 1
ATOM 1704 O O . ALA A 1 238 ? -72.798 -26.967 121.903 1.00 88.81 238 ALA A O 1
ATOM 1705 N N . VAL A 1 239 ? -71.076 -27.846 120.766 1.00 92.00 239 VAL A N 1
ATOM 1706 C CA . VAL A 1 239 ? -71.148 -29.179 121.387 1.00 92.00 239 VAL A CA 1
ATOM 1707 C C . VAL A 1 239 ? -70.886 -29.091 122.889 1.00 92.00 239 VAL A C 1
ATOM 1709 O O . VAL A 1 239 ? -71.607 -29.709 123.676 1.00 92.00 239 VAL A O 1
ATOM 1712 N N . LYS A 1 240 ? -69.896 -28.298 123.311 1.00 88.50 240 LYS A N 1
ATOM 1713 C CA . LYS A 1 240 ? -69.605 -28.057 124.726 1.00 88.50 240 LYS A CA 1
ATOM 1714 C C . LYS A 1 240 ? -70.764 -27.356 125.431 1.00 88.50 240 LYS A C 1
ATOM 1716 O O . LYS A 1 240 ? -71.181 -27.820 126.484 1.00 88.50 240 LYS A O 1
ATOM 1721 N N . SER A 1 241 ? -71.346 -26.325 124.818 1.00 86.75 241 SER A N 1
ATOM 1722 C CA . SER A 1 241 ? -72.527 -25.632 125.339 1.00 86.75 241 SER A CA 1
ATOM 1723 C C . SER A 1 241 ? -73.711 -26.585 125.518 1.00 86.75 241 SER A C 1
ATOM 1725 O O . SER A 1 241 ? -74.336 -26.591 126.576 1.00 86.75 241 SER A O 1
ATOM 1727 N N . VAL A 1 242 ? -73.988 -27.450 124.533 1.00 87.81 242 VAL A N 1
ATOM 1728 C CA . VAL A 1 242 ? -75.028 -28.488 124.641 1.00 87.81 242 VAL A CA 1
ATOM 1729 C C . VAL A 1 242 ? -74.717 -29.465 125.776 1.00 87.81 242 VAL A C 1
ATOM 1731 O O . VAL A 1 242 ? -75.615 -29.814 126.538 1.00 87.81 242 VAL A O 1
ATOM 1734 N N . LYS A 1 243 ? -73.458 -29.887 125.923 1.00 82.38 243 LYS A N 1
ATOM 1735 C CA . LYS A 1 243 ? -73.027 -30.798 126.990 1.00 82.38 243 LYS A CA 1
ATOM 1736 C C . LYS A 1 243 ? -73.166 -30.174 128.380 1.00 82.38 243 LYS A C 1
ATOM 1738 O O . LYS A 1 243 ? -73.679 -30.836 129.281 1.00 82.38 243 LYS A O 1
ATOM 1743 N N . ASP A 1 244 ? -72.763 -28.920 128.551 1.00 80.69 244 ASP A N 1
ATOM 1744 C CA . ASP A 1 244 ? -72.896 -28.184 129.811 1.00 80.69 244 ASP A CA 1
ATOM 1745 C C . ASP A 1 244 ? -74.382 -28.000 130.166 1.00 80.69 244 ASP A C 1
ATOM 1747 O O . ASP A 1 244 ? -74.789 -28.281 131.289 1.00 80.69 244 ASP A O 1
ATOM 1751 N N . LYS A 1 245 ? -75.232 -27.669 129.184 1.00 77.31 245 LYS A N 1
ATOM 1752 C CA . LYS A 1 245 ? -76.687 -27.519 129.368 1.00 77.31 245 LYS A CA 1
ATOM 1753 C C . LYS A 1 245 ? -77.397 -28.843 129.6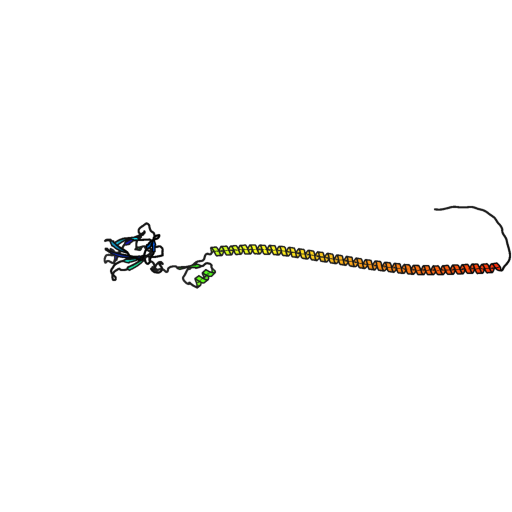62 1.00 77.31 245 LYS A C 1
ATOM 1755 O O . LYS A 1 245 ? -78.310 -28.883 130.476 1.00 77.31 245 LYS A O 1
ATOM 1760 N N . ALA A 1 246 ? -76.964 -29.941 129.045 1.00 70.06 246 ALA A N 1
ATOM 1761 C CA . ALA A 1 246 ? -77.446 -31.282 129.375 1.00 70.06 246 ALA A CA 1
ATOM 1762 C C . ALA A 1 246 ? -77.003 -31.728 130.781 1.00 70.06 246 ALA A C 1
ATOM 1764 O O . ALA A 1 246 ? -77.729 -32.462 131.447 1.00 70.06 246 ALA A O 1
ATOM 1765 N N . SER A 1 247 ? -75.838 -31.264 131.245 1.00 62.88 247 SER A N 1
ATOM 1766 C CA . SER A 1 247 ? -75.364 -31.495 132.615 1.00 62.88 247 SER A CA 1
ATOM 1767 C C . SER A 1 247 ? -76.185 -30.693 133.636 1.00 62.88 247 SER A C 1
ATOM 1769 O O . SER A 1 247 ? -76.474 -31.209 134.711 1.00 62.88 247 SER A O 1
ATOM 1771 N N . ASP A 1 248 ? -76.627 -29.486 133.270 1.00 56.69 248 ASP A N 1
ATOM 1772 C CA . ASP A 1 248 ? -77.493 -28.608 134.077 1.00 56.69 248 ASP A CA 1
ATOM 1773 C C . ASP A 1 248 ? -78.935 -29.158 134.201 1.00 56.69 248 ASP A C 1
ATOM 1775 O O . ASP A 1 248 ? -79.556 -29.112 135.260 1.00 56.69 248 ASP A O 1
ATOM 1779 N N . VAL A 1 249 ? -79.456 -29.794 133.143 1.00 53.81 249 VAL A N 1
ATOM 1780 C CA . VAL A 1 249 ? -80.799 -30.418 133.120 1.00 53.81 249 VAL A CA 1
ATOM 1781 C C . VAL A 1 249 ? -80.871 -31.735 133.915 1.00 53.81 249 VAL A C 1
ATOM 1783 O O . VAL A 1 249 ? -81.958 -32.190 134.259 1.00 53.81 249 VAL A O 1
ATOM 1786 N N . SER A 1 250 ? -79.739 -32.340 134.286 1.00 48.50 250 SER A N 1
ATOM 1787 C CA . SER A 1 250 ? -79.732 -33.509 135.182 1.00 48.50 250 SER A CA 1
ATOM 1788 C C . SER A 1 250 ? -79.830 -33.138 136.674 1.00 48.50 250 SER A C 1
ATOM 1790 O O . SER A 1 250 ? -79.790 -34.042 137.513 1.00 48.50 250 SER A O 1
ATOM 1792 N N . GLY A 1 251 ? -79.921 -31.844 137.010 1.00 43.03 251 GLY A N 1
ATOM 1793 C CA . GLY A 1 251 ? -79.846 -31.338 138.380 1.00 43.03 251 GLY A CA 1
ATOM 1794 C C . GLY A 1 251 ? -81.160 -30.910 139.031 1.00 43.03 251 GLY A C 1
ATOM 1795 O O . GLY A 1 251 ? -81.269 -31.096 140.235 1.00 43.03 251 GLY A O 1
ATOM 1796 N N . GLU A 1 252 ? -82.156 -30.386 138.306 1.00 35.91 252 GLU A N 1
ATOM 1797 C CA . GLU A 1 252 ? -83.307 -29.767 138.980 1.00 35.91 252 GLU A CA 1
ATOM 1798 C C . GLU A 1 252 ? -84.673 -30.071 138.342 1.00 35.91 252 GLU A C 1
ATOM 1800 O O . GLU A 1 252 ? -84.895 -30.065 137.134 1.00 35.91 252 GLU A O 1
ATOM 1805 N N . ASP A 1 253 ? -85.576 -30.372 139.257 1.00 37.56 253 ASP A N 1
ATOM 1806 C CA . ASP A 1 253 ? -86.886 -30.986 139.186 1.00 37.56 253 ASP A CA 1
ATOM 1807 C C . ASP A 1 253 ? -88.012 -29.948 138.983 1.00 37.56 253 ASP A C 1
ATOM 1809 O O . ASP A 1 253 ? -87.981 -28.884 139.595 1.00 37.56 253 ASP A O 1
ATOM 1813 N N . ARG A 1 254 ? -89.050 -30.346 138.215 1.00 37.97 254 ARG A N 1
ATOM 1814 C CA . ARG A 1 254 ? -90.441 -29.807 138.172 1.00 37.97 254 ARG A CA 1
ATOM 1815 C C . ARG A 1 254 ? -90.633 -28.377 137.612 1.00 37.97 254 ARG A C 1
ATOM 1817 O O . ARG A 1 254 ? -89.839 -27.487 137.838 1.00 37.97 254 ARG A O 1
ATOM 1824 N N . THR A 1 255 ? -91.695 -28.004 136.892 1.00 34.28 255 THR A N 1
ATOM 1825 C CA . THR A 1 255 ? -92.956 -28.624 136.442 1.00 34.28 255 THR A CA 1
ATOM 1826 C C . THR A 1 255 ? -93.636 -27.638 135.484 1.00 34.28 255 THR A C 1
ATOM 1828 O O . THR A 1 255 ? -93.723 -26.458 135.799 1.00 34.28 255 THR A O 1
ATOM 1831 N N . ASP A 1 256 ? -94.138 -28.164 134.368 1.00 35.88 256 ASP A N 1
ATOM 1832 C CA . ASP A 1 256 ? -95.531 -28.069 133.902 1.00 35.88 256 ASP A CA 1
ATOM 1833 C C . ASP A 1 256 ? -96.233 -26.693 133.818 1.00 35.88 256 ASP A C 1
ATOM 1835 O O . ASP A 1 256 ? -96.507 -26.043 134.825 1.00 35.88 256 ASP A O 1
ATOM 1839 N N . THR A 1 257 ? -96.628 -26.301 132.601 1.00 33.16 257 THR A N 1
ATOM 1840 C CA . THR A 1 257 ? -98.007 -25.874 132.277 1.00 33.16 257 THR A CA 1
ATOM 1841 C C . THR A 1 257 ? -98.164 -25.618 130.774 1.00 33.16 257 THR A C 1
ATOM 1843 O O . THR A 1 257 ? -97.477 -24.793 130.176 1.00 33.16 257 THR A O 1
ATOM 1846 N N . VAL A 1 258 ? -99.116 -26.329 130.171 1.00 42.06 258 VAL A N 1
ATOM 1847 C CA . VAL A 1 258 ? -99.695 -26.072 128.841 1.00 42.06 258 VAL A CA 1
ATOM 1848 C C . VAL A 1 258 ? -100.840 -25.057 128.994 1.00 42.06 258 VAL A C 1
ATOM 1850 O O . VAL A 1 258 ? -101.582 -25.128 129.976 1.00 42.06 258 VAL A O 1
ATOM 1853 N N . PRO A 1 259 ? -101.026 -24.134 128.034 1.00 43.41 259 PRO A N 1
ATOM 1854 C CA . PRO A 1 259 ? -102.298 -24.142 127.311 1.00 43.41 259 PRO A CA 1
ATOM 1855 C C . PRO A 1 259 ? -102.150 -23.972 125.791 1.00 43.41 259 PRO A C 1
ATOM 1857 O O . PRO A 1 259 ? -101.319 -23.231 125.274 1.00 43.41 259 PRO A O 1
ATOM 1860 N N . THR A 1 260 ? -103.030 -24.689 125.105 1.00 39.41 260 THR A N 1
ATOM 1861 C CA . THR A 1 260 ? -103.360 -24.687 123.679 1.00 39.41 260 THR A CA 1
ATOM 1862 C C . THR A 1 260 ? -104.332 -23.560 123.309 1.00 39.41 260 THR A C 1
ATOM 1864 O O . THR A 1 260 ? -105.325 -23.401 124.012 1.00 39.41 260 THR A O 1
ATOM 1867 N N . ASP A 1 261 ? -104.110 -22.881 122.177 1.00 33.44 261 ASP A N 1
ATOM 1868 C CA . ASP A 1 261 ? -105.125 -22.546 121.146 1.00 33.44 261 ASP A CA 1
ATOM 1869 C C . ASP A 1 261 ? -104.393 -21.915 119.937 1.00 33.44 261 ASP A C 1
ATOM 1871 O O . ASP A 1 261 ? -103.627 -20.974 120.115 1.00 33.44 261 ASP A O 1
ATOM 1875 N N . SER A 1 262 ? -104.289 -22.568 118.774 1.00 36.66 262 SER A N 1
ATOM 1876 C CA . SER A 1 262 ? -105.242 -22.690 117.647 1.00 36.66 262 SER A CA 1
ATOM 1877 C C . SER A 1 262 ? -105.452 -21.406 116.829 1.00 36.66 262 SER A C 1
ATOM 1879 O O . SER A 1 262 ? -105.692 -20.343 117.387 1.00 36.66 262 SER A O 1
ATOM 1881 N N . THR A 1 263 ? -105.487 -21.591 115.498 1.00 34.97 263 THR A N 1
ATOM 1882 C CA . THR A 1 263 ? -105.778 -20.678 114.359 1.00 34.97 263 THR A CA 1
ATOM 1883 C C . THR A 1 263 ? -104.633 -19.821 113.800 1.00 34.97 263 THR A C 1
ATOM 1885 O O . THR A 1 263 ? -103.897 -19.201 114.551 1.00 34.97 263 THR A O 1
ATOM 1888 N N . ASP A 1 264 ? -104.442 -19.660 112.486 1.00 35.78 264 ASP A N 1
ATOM 1889 C CA . ASP A 1 264 ? -104.827 -20.392 111.263 1.00 35.78 264 ASP A CA 1
ATOM 1890 C C . ASP A 1 264 ? -104.101 -19.699 110.079 1.00 35.78 264 ASP A C 1
ATOM 1892 O O . ASP A 1 264 ? -103.853 -18.497 110.147 1.00 35.78 264 ASP A O 1
ATOM 1896 N N . SER A 1 265 ? -103.870 -20.447 108.992 1.00 39.81 265 SER A N 1
ATOM 1897 C CA . SER A 1 265 ? -103.744 -19.996 107.588 1.00 39.81 265 SER A CA 1
ATOM 1898 C C . SER A 1 265 ? -102.487 -19.197 107.164 1.00 39.81 265 SER A C 1
ATOM 1900 O O . SER A 1 265 ? -102.209 -18.111 107.653 1.00 39.81 265 SER A O 1
ATOM 1902 N N . ALA A 1 266 ? -101.604 -19.772 106.327 1.00 37.12 266 ALA A N 1
ATOM 1903 C CA . ALA A 1 266 ? -101.694 -19.875 104.848 1.00 37.12 266 ALA A CA 1
ATOM 1904 C C . ALA A 1 266 ? -101.470 -18.510 104.158 1.00 37.12 266 ALA A C 1
ATOM 1906 O O . ALA A 1 266 ? -101.994 -17.507 104.612 1.00 37.12 266 ALA A O 1
ATOM 1907 N N . SER A 1 267 ? -100.758 -18.334 103.049 1.00 37.97 267 SER A N 1
ATOM 1908 C CA . SER A 1 267 ? -99.989 -19.153 102.109 1.00 37.97 267 SER A CA 1
ATOM 1909 C C . SER A 1 267 ? -99.341 -18.161 101.116 1.00 37.97 267 SER A C 1
ATOM 1911 O O . SER A 1 267 ? -99.731 -16.995 101.090 1.00 37.97 267 SER A O 1
ATOM 1913 N N . SER A 1 268 ? -98.477 -18.670 100.223 1.00 42.59 268 SER A N 1
ATOM 1914 C CA . SER A 1 268 ? -98.254 -18.142 98.856 1.00 42.59 268 SER A CA 1
ATOM 1915 C C . SER A 1 268 ? -97.347 -16.901 98.709 1.00 42.59 268 SER A C 1
ATOM 1917 O O . SER A 1 268 ? -97.426 -15.975 99.498 1.00 42.59 268 SER A O 1
ATOM 1919 N N . GLN A 1 269 ? -96.519 -16.728 97.674 1.00 41.16 269 GLN A N 1
ATOM 1920 C CA . GLN A 1 269 ? -95.947 -17.578 96.619 1.00 41.16 269 GLN A CA 1
ATOM 1921 C C . GLN A 1 269 ? -94.979 -16.689 95.800 1.00 41.16 269 GLN A C 1
ATOM 1923 O O . GLN A 1 26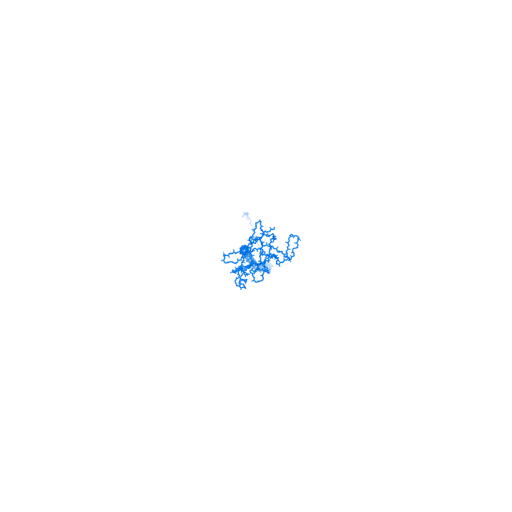9 ? -95.102 -15.468 95.829 1.00 41.16 269 GLN A O 1
ATOM 1928 N N . GLU A 1 270 ? -94.051 -17.342 95.100 1.00 42.50 270 GLU A N 1
ATOM 1929 C CA . GLU A 1 270 ? -93.272 -16.954 93.904 1.00 42.50 270 GLU A CA 1
ATOM 1930 C C . GLU A 1 270 ? -93.537 -15.604 93.198 1.00 42.50 270 GLU A C 1
ATOM 1932 O O . GLU A 1 270 ? -94.678 -15.268 92.881 1.00 42.50 270 GLU A O 1
ATOM 1937 N N . ALA A 1 271 ? -92.448 -14.945 92.773 1.00 42.16 271 ALA A N 1
ATOM 1938 C CA . ALA A 1 271 ? -92.000 -14.891 91.366 1.00 42.16 271 ALA A CA 1
ATOM 1939 C C . ALA A 1 271 ? -90.551 -14.377 91.277 1.00 42.16 271 ALA A C 1
ATOM 1941 O O . ALA A 1 271 ? -90.224 -13.420 92.016 1.00 42.16 271 ALA A O 1
#

Radius of gyration: 73.74 Å; Cα contacts (8 Å, |Δi|>4): 291; chains: 1; bounding box: 145×54×192 Å